Protein AF-A0A1I7USU7-F1 (afdb_monomer)

Radius of gyration: 22.28 Å; Cα contacts (8 Å, |Δi|>4): 182; chains: 1; bounding box: 65×34×60 Å

Sequence (203 aa):
MWFKIFCFAAIMLSEISAATQCEVLSNTFPECDKCRDHYERALHTANVAIHNFQSGASLYCNTMADRSGCEAAITDIKNVMESLKAELFPQNGDDDALAASRSLVCAHIFGICPEITMEGRCLSEGQWSCYSCTRFLDIIVKVLQAPIQLINQIIPSFFCPTSDKLCLKSFNSSIEIVGVLGDILENEKNSEDVCRNVVKCIA

Secondary structure (DSSP, 8-state):
-HHHHHHHHHHHHHHHHHHHHHHHHHTT-TTGGGHHHHHHHHHHHHHHHHHHHHHHHHHHHTTSS-HHHHHHHHHHHHHHHHHHHHHHS-SSS-HHHHHHHHHHIIIIIS--S--B-TTSPBPPTT--BHHHHHHHHHHHHHHHHHHHHHHHHHHHHHHS-TT-HHHHHHHHTT-S-TTHHHHHHHS---HHHHIIIII--B-

Organism: NCBI:txid1561998

Nearest PDB structures (foldseek):
  1i4l-assembly2_A-2  TM=2.952E-01  e=1.199E+00  Homo sapiens
  1i4t-assembly2_A-2  TM=2.755E-01  e=2.586E+00  Homo sapiens
  7za3-assembly1_C  TM=2.186E-01  e=7.806E+00  Mus musculus
  7zaw-assembly1_A  TM=2.211E-01  e=7.806E+00  Homo sapiens

Structure (mmCIF, N/CA/C/O backbone):
data_AF-A0A1I7USU7-F1
#
_entry.id   AF-A0A1I7USU7-F1
#
loop_
_atom_site.group_PDB
_atom_site.id
_atom_site.type_symbol
_atom_site.label_atom_id
_atom_site.label_alt_id
_atom_site.label_comp_id
_atom_site.label_asym_id
_atom_site.label_entity_id
_atom_site.label_seq_id
_atom_site.pdbx_PDB_ins_code
_atom_site.Cartn_x
_atom_site.Cartn_y
_atom_site.Cartn_z
_atom_site.occupancy
_atom_site.B_iso_or_equiv
_atom_site.auth_seq_id
_atom_site.auth_comp_id
_atom_site.auth_asym_id
_atom_site.auth_atom_id
_atom_site.pdbx_PDB_model_num
ATOM 1 N N . MET A 1 1 ? -40.682 17.199 27.332 1.00 43.84 1 MET A N 1
ATOM 2 C CA . MET A 1 1 ? -39.485 17.248 28.207 1.00 43.84 1 MET A CA 1
ATOM 3 C C . MET A 1 1 ? -38.858 15.863 28.393 1.00 43.84 1 MET A C 1
ATOM 5 O O . MET A 1 1 ? -37.675 15.725 28.131 1.00 43.84 1 MET A O 1
ATOM 9 N N . TRP A 1 2 ? -39.645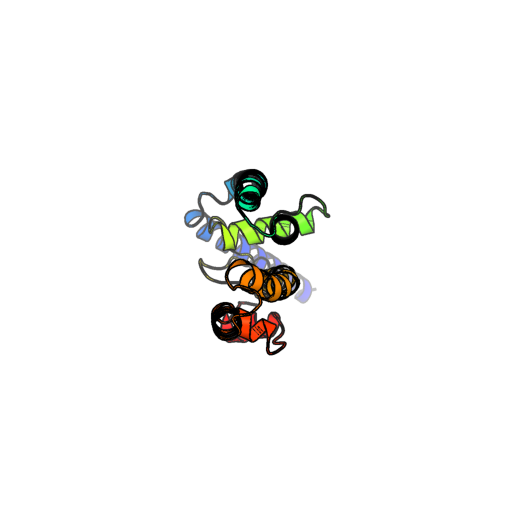 14.828 28.707 1.00 28.70 2 TRP A N 1
ATOM 10 C CA . TRP A 1 2 ? -39.194 13.434 28.882 1.00 28.70 2 TRP A CA 1
ATOM 11 C C . TRP A 1 2 ? -38.467 12.801 27.676 1.00 28.70 2 TRP A C 1
ATOM 13 O O . TRP A 1 2 ? -37.475 12.107 27.861 1.00 28.70 2 TRP A O 1
ATOM 23 N N . PHE A 1 3 ? -38.883 13.111 26.443 1.00 26.19 3 PHE A N 1
ATOM 24 C CA . PHE A 1 3 ? -38.248 12.592 25.219 1.00 26.19 3 PHE A CA 1
ATOM 25 C C . PHE A 1 3 ? -36.787 13.051 25.032 1.00 26.19 3 PHE A C 1
ATOM 27 O O . PHE A 1 3 ? -35.958 12.291 24.549 1.00 26.19 3 PHE A O 1
ATOM 34 N N . LYS A 1 4 ? -36.441 14.275 25.464 1.00 24.55 4 LYS A N 1
ATOM 35 C CA . LYS A 1 4 ? -35.065 14.799 25.365 1.00 24.55 4 LYS A CA 1
ATOM 36 C C . LYS A 1 4 ? -34.120 14.157 26.387 1.00 24.55 4 LYS A C 1
ATOM 38 O O . LYS A 1 4 ? -32.949 13.979 26.086 1.00 24.55 4 LYS A O 1
ATOM 43 N N . ILE A 1 5 ? -34.637 13.783 27.561 1.00 34.84 5 ILE A N 1
ATOM 44 C CA . ILE A 1 5 ? -33.872 13.101 28.618 1.00 34.84 5 ILE A CA 1
ATOM 45 C C . ILE A 1 5 ? -33.584 11.648 28.215 1.00 34.84 5 ILE A C 1
ATOM 47 O O . ILE A 1 5 ? -32.468 11.180 28.406 1.00 34.84 5 ILE A O 1
ATOM 51 N N . PHE A 1 6 ? -34.546 10.961 27.586 1.00 31.14 6 PHE A N 1
ATOM 52 C CA . PHE A 1 6 ? -34.340 9.604 27.065 1.00 31.14 6 PHE A CA 1
ATOM 53 C C . PHE A 1 6 ? -33.318 9.550 25.923 1.00 31.14 6 PHE A C 1
ATOM 55 O O . PHE A 1 6 ? -32.474 8.661 25.929 1.00 31.14 6 PHE A O 1
ATOM 62 N N . CYS A 1 7 ? -33.335 10.508 24.987 1.00 30.36 7 CYS A N 1
ATOM 63 C CA . CYS A 1 7 ? -32.297 10.590 23.954 1.00 30.36 7 CYS A CA 1
ATOM 64 C C . CYS A 1 7 ? -30.910 10.842 24.556 1.00 30.36 7 CYS A C 1
ATOM 66 O O . CYS A 1 7 ? -29.964 10.167 24.175 1.00 30.36 7 CYS A O 1
ATOM 68 N N . PHE A 1 8 ? -30.787 11.752 25.528 1.00 30.38 8 PHE A N 1
ATOM 69 C CA . PHE A 1 8 ? -29.506 12.004 26.199 1.00 30.38 8 PHE A CA 1
ATOM 70 C C . PHE A 1 8 ? -28.997 10.782 26.971 1.00 30.38 8 PHE A C 1
ATOM 72 O O . PHE A 1 8 ? -27.819 10.459 26.892 1.00 30.38 8 PHE A O 1
ATOM 79 N N . ALA A 1 9 ? -29.878 10.073 27.681 1.00 32.12 9 ALA A N 1
ATOM 80 C CA . ALA A 1 9 ? -29.514 8.851 28.389 1.00 32.12 9 ALA A CA 1
ATOM 81 C C . ALA A 1 9 ? -29.123 7.721 27.424 1.00 32.12 9 ALA A C 1
ATOM 83 O O . ALA A 1 9 ? -28.169 7.003 27.697 1.00 32.12 9 ALA A O 1
ATOM 84 N N . ALA A 1 10 ? -29.811 7.582 26.287 1.00 34.94 10 ALA A N 1
ATOM 85 C CA . ALA A 1 10 ? -29.479 6.591 25.267 1.00 34.94 10 ALA A CA 1
ATOM 86 C C . ALA A 1 10 ? -28.130 6.882 24.587 1.00 34.94 10 ALA A C 1
ATOM 88 O O . ALA A 1 10 ? -27.351 5.953 24.409 1.00 34.94 10 ALA A O 1
ATOM 89 N N . ILE A 1 11 ? -27.835 8.153 24.285 1.00 40.75 11 ILE A N 1
ATOM 90 C CA . ILE A 1 11 ? -26.549 8.589 23.714 1.00 40.75 11 ILE A CA 1
ATOM 91 C C . ILE A 1 11 ? -25.409 8.344 24.713 1.00 40.75 11 ILE A C 1
ATOM 93 O O . ILE A 1 11 ? -24.416 7.703 24.377 1.00 40.75 11 ILE A O 1
ATOM 97 N N . MET A 1 12 ? -25.591 8.749 25.973 1.00 32.44 12 MET A N 1
ATOM 98 C CA . MET A 1 12 ? -24.602 8.516 27.033 1.00 32.44 12 MET A CA 1
ATOM 99 C C . MET A 1 12 ? -24.369 7.017 27.274 1.00 32.44 12 MET A C 1
ATOM 101 O O . MET A 1 12 ? -23.236 6.588 27.450 1.00 32.44 12 MET A O 1
ATOM 105 N N . LEU A 1 13 ? -25.422 6.192 27.250 1.00 44.56 13 LEU A N 1
ATOM 106 C CA . LEU A 1 13 ? -25.293 4.739 27.399 1.00 44.56 13 LEU A CA 1
ATOM 107 C C . LEU A 1 13 ? -24.618 4.082 26.186 1.00 44.56 13 LEU A C 1
ATOM 109 O O . LEU A 1 13 ? -23.850 3.139 26.377 1.00 44.56 13 LEU A O 1
ATOM 113 N N . SER A 1 14 ? -24.851 4.573 24.962 1.00 47.22 14 SER A N 1
ATOM 114 C CA . SER A 1 14 ? -24.139 4.080 23.777 1.00 47.22 14 SER A CA 1
ATOM 115 C C . SER A 1 14 ? -22.655 4.441 23.808 1.00 47.22 14 SER A C 1
ATOM 117 O O . SER A 1 14 ? -21.830 3.564 23.555 1.00 47.22 14 SER A O 1
ATOM 119 N N . GLU A 1 15 ? -22.309 5.668 24.208 1.00 45.59 15 GLU A N 1
ATOM 120 C CA . GLU A 1 15 ? -20.919 6.130 24.337 1.00 45.59 15 GLU A CA 1
ATOM 121 C C . GLU A 1 15 ? -20.168 5.366 25.436 1.00 45.59 15 GLU A C 1
ATOM 123 O O . GLU A 1 15 ? -19.047 4.908 25.220 1.00 45.59 15 GLU A O 1
ATOM 128 N N . ILE A 1 16 ? -20.816 5.128 26.583 1.00 53.06 16 ILE A N 1
ATOM 129 C CA . ILE A 1 16 ? -20.261 4.290 27.655 1.00 53.06 16 ILE A CA 1
ATOM 130 C C . ILE A 1 16 ? -20.057 2.854 27.152 1.00 53.06 16 ILE A C 1
ATOM 132 O O . ILE A 1 16 ? -19.009 2.265 27.407 1.00 53.06 16 ILE A O 1
ATOM 136 N N . SER A 1 17 ? -21.009 2.283 26.404 1.00 53.69 17 SER A N 1
ATOM 137 C CA . SER A 1 17 ? -20.870 0.916 25.881 1.00 53.69 17 SER A CA 1
ATOM 138 C C . SER A 1 17 ? -19.725 0.779 24.872 1.00 53.69 17 SER A C 1
ATOM 140 O O . SER A 1 17 ? -18.988 -0.203 24.937 1.00 53.69 17 SER A O 1
ATOM 142 N N . ALA A 1 18 ? -19.526 1.774 24.002 1.00 53.12 18 ALA A N 1
ATOM 143 C CA . ALA A 1 18 ? -18.443 1.798 23.024 1.00 53.12 18 ALA A CA 1
ATOM 144 C C . ALA A 1 18 ? -17.076 1.928 23.714 1.00 53.12 18 ALA A C 1
ATOM 146 O O . ALA A 1 18 ? -16.177 1.130 23.447 1.00 53.12 18 ALA A O 1
ATOM 147 N N . ALA A 1 19 ? -16.956 2.845 24.682 1.00 56.47 19 ALA A N 1
ATOM 148 C CA . ALA A 1 19 ? -15.745 3.010 25.484 1.00 56.47 19 ALA A CA 1
ATOM 149 C C . ALA A 1 19 ? -15.385 1.727 26.254 1.00 56.47 19 ALA A C 1
ATOM 151 O O . ALA A 1 19 ? -14.241 1.279 26.215 1.00 56.47 19 ALA A O 1
ATOM 152 N N . THR A 1 20 ? -16.377 1.074 26.869 1.00 57.53 20 THR A N 1
ATOM 153 C CA . THR A 1 20 ? -16.171 -0.185 27.608 1.00 57.53 20 THR A CA 1
ATOM 154 C C . THR A 1 20 ? -15.793 -1.338 26.666 1.00 57.53 20 THR A C 1
ATOM 156 O O . THR A 1 20 ? -14.988 -2.200 27.013 1.00 57.53 20 THR A O 1
ATOM 159 N N . GLN A 1 21 ? -16.345 -1.372 25.448 1.00 58.75 21 GLN A N 1
ATOM 160 C CA . GLN A 1 21 ? -16.044 -2.407 24.454 1.00 58.75 21 GLN A CA 1
ATOM 161 C C . GLN A 1 21 ? -14.615 -2.274 23.904 1.00 58.75 21 GLN A C 1
ATOM 163 O O . GLN A 1 21 ? -13.930 -3.281 23.719 1.00 58.75 21 GLN A O 1
ATOM 168 N N . CYS A 1 22 ? -14.141 -1.042 23.718 1.00 63.25 22 CYS A N 1
ATOM 169 C CA . CYS A 1 22 ? -12.751 -0.758 23.373 1.00 63.25 22 CYS A CA 1
ATOM 170 C C . CYS A 1 22 ? -11.783 -1.093 24.520 1.00 63.25 22 CYS A C 1
ATOM 172 O O . CYS A 1 22 ? -10.709 -1.639 24.276 1.00 63.25 22 CYS A O 1
ATOM 174 N N . GLU A 1 23 ? -12.177 -0.850 25.772 1.00 61.22 23 GLU A N 1
ATOM 175 C CA . GLU A 1 23 ? -11.373 -1.188 26.954 1.00 61.22 23 GLU A CA 1
ATOM 176 C C . GLU A 1 23 ? -11.194 -2.708 27.129 1.00 61.22 23 GLU A C 1
ATOM 178 O O . GLU A 1 23 ? -10.111 -3.176 27.473 1.00 61.22 23 GLU A O 1
ATOM 183 N N . VAL A 1 24 ? -12.210 -3.516 26.808 1.00 61.00 24 VAL A N 1
ATOM 184 C CA . VAL A 1 24 ? -12.084 -4.987 26.828 1.00 61.00 24 VAL A CA 1
ATOM 185 C C . VAL A 1 24 ? -11.147 -5.490 25.723 1.00 61.00 24 VAL A C 1
ATOM 187 O O . VAL A 1 24 ? -10.357 -6.408 25.957 1.00 61.00 24 VAL A O 1
ATOM 190 N N . LEU A 1 25 ? -11.194 -4.879 24.535 1.00 62.41 25 LEU A N 1
ATOM 191 C CA . LEU A 1 25 ? -10.305 -5.222 23.420 1.00 62.41 25 LEU A CA 1
ATOM 192 C C . LEU A 1 25 ? -8.871 -4.707 23.620 1.00 62.41 25 LEU A C 1
ATOM 194 O O . LEU A 1 25 ? -7.952 -5.304 23.068 1.00 62.41 25 LEU A O 1
ATOM 198 N N . SER A 1 26 ? -8.646 -3.691 24.460 1.00 59.94 26 SER A N 1
ATOM 199 C CA . SER A 1 26 ? -7.305 -3.186 24.812 1.00 59.94 26 SER A CA 1
ATOM 200 C C . SER A 1 26 ? -6.365 -4.289 25.322 1.00 59.94 26 SER A C 1
ATOM 202 O O . SER A 1 26 ? -5.208 -4.355 24.914 1.00 59.94 26 SER A O 1
ATOM 204 N N . ASN A 1 27 ? -6.876 -5.258 26.093 1.00 68.56 27 ASN A N 1
ATOM 205 C CA . ASN A 1 27 ? -6.078 -6.409 26.546 1.00 68.56 27 ASN A CA 1
ATOM 206 C C . ASN A 1 27 ? -5.611 -7.331 25.401 1.00 68.56 27 ASN A C 1
ATOM 208 O O . ASN A 1 27 ? -4.666 -8.097 25.577 1.00 68.56 27 ASN A O 1
ATOM 212 N N . THR A 1 28 ? -6.271 -7.266 24.243 1.00 74.88 28 THR A N 1
ATOM 213 C CA . THR A 1 28 ? -5.890 -7.989 23.016 1.00 74.88 28 THR A CA 1
ATOM 214 C C . THR A 1 28 ? -4.846 -7.205 22.212 1.00 74.88 28 THR A C 1
ATOM 216 O O . THR A 1 28 ? -4.065 -7.796 21.474 1.00 74.88 28 THR A O 1
ATOM 219 N N . PHE A 1 29 ? -4.776 -5.885 22.411 1.00 77.56 29 PHE A N 1
ATOM 220 C CA . PHE A 1 29 ? -3.907 -4.956 21.687 1.00 77.56 29 PHE A CA 1
ATOM 221 C C . PHE A 1 29 ? -2.994 -4.163 22.642 1.00 77.56 29 PHE A C 1
ATOM 223 O O . PHE A 1 29 ? -3.046 -2.931 22.677 1.00 77.56 29 PHE A O 1
ATOM 230 N N . PRO A 1 30 ? -2.112 -4.838 23.406 1.00 80.94 30 PRO A N 1
ATOM 231 C CA . PRO A 1 30 ? -1.289 -4.199 24.438 1.00 80.94 30 PRO A CA 1
ATOM 232 C C . PRO A 1 30 ? -0.254 -3.211 23.877 1.00 80.94 30 PRO A C 1
ATOM 234 O O . PRO A 1 30 ? 0.387 -2.483 24.631 1.00 80.94 30 PRO A O 1
ATOM 237 N N . GLU A 1 31 ? -0.044 -3.206 22.559 1.00 85.06 31 GLU A N 1
ATOM 238 C CA . GLU A 1 31 ? 0.889 -2.308 21.881 1.00 85.06 31 GLU A CA 1
ATOM 239 C C . GLU A 1 31 ? 0.200 -1.133 21.180 1.00 85.06 31 GLU A C 1
ATOM 241 O O . GLU A 1 31 ? 0.894 -0.327 20.556 1.00 85.06 31 GLU A O 1
ATOM 246 N N . CYS A 1 32 ? -1.127 -0.986 21.294 1.00 83.25 32 CYS A N 1
ATOM 247 C CA . CYS A 1 32 ? -1.837 0.074 20.580 1.00 83.25 32 CYS A CA 1
ATOM 248 C C . CYS A 1 32 ? -1.346 1.473 20.982 1.00 83.25 32 CYS A C 1
ATOM 250 O O . CYS A 1 32 ? -1.156 2.336 20.126 1.00 83.25 32 CYS A O 1
ATOM 252 N N . ASP A 1 33 ? -0.987 1.668 22.251 1.00 84.62 33 ASP A N 1
ATOM 253 C CA . ASP A 1 33 ? -0.417 2.925 22.755 1.00 84.62 33 ASP A CA 1
ATOM 254 C C . ASP A 1 33 ? 0.920 3.289 22.080 1.00 84.62 33 ASP A C 1
ATOM 256 O O . ASP A 1 33 ? 1.295 4.459 21.996 1.00 84.62 33 ASP A O 1
ATOM 260 N N . LYS A 1 34 ? 1.639 2.288 21.552 1.00 87.38 34 LYS A N 1
ATOM 261 C CA . LYS A 1 34 ? 2.901 2.456 20.816 1.00 87.38 34 LYS A CA 1
ATOM 262 C C . LYS A 1 34 ? 2.687 2.632 19.313 1.00 87.38 34 LYS A C 1
ATOM 264 O O . LYS A 1 34 ? 3.665 2.772 18.579 1.00 87.38 34 LYS A O 1
ATOM 269 N N . CYS A 1 35 ? 1.445 2.638 18.825 1.00 87.00 35 CYS A N 1
ATOM 270 C CA . CYS A 1 35 ? 1.118 2.738 17.400 1.00 87.00 35 CYS A CA 1
ATOM 271 C C . CYS A 1 35 ? 1.872 3.872 16.696 1.00 87.00 35 CYS A C 1
ATOM 273 O O . CYS A 1 35 ? 2.424 3.674 15.614 1.00 87.00 35 CYS A O 1
ATOM 275 N N . ARG A 1 36 ? 1.978 5.039 17.341 1.00 86.31 36 ARG A N 1
ATOM 276 C CA . ARG A 1 36 ? 2.748 6.169 16.813 1.00 86.31 36 ARG A CA 1
ATOM 277 C C . ARG A 1 36 ? 4.216 5.811 16.558 1.00 86.31 36 ARG A C 1
ATOM 279 O O . ARG A 1 36 ? 4.713 6.078 15.469 1.00 86.31 36 ARG A O 1
ATOM 286 N N . ASP A 1 37 ? 4.884 5.167 17.509 1.00 87.94 37 ASP A N 1
ATOM 287 C CA . ASP A 1 37 ? 6.291 4.777 17.378 1.00 87.94 37 ASP A CA 1
ATOM 288 C C . ASP A 1 37 ? 6.479 3.716 16.286 1.00 87.94 37 ASP A C 1
ATOM 290 O O . ASP A 1 37 ? 7.445 3.757 15.522 1.00 87.94 37 ASP A O 1
ATOM 294 N N . HIS A 1 38 ? 5.553 2.756 16.180 1.00 85.88 38 HIS A N 1
ATOM 295 C CA . HIS A 1 38 ? 5.562 1.766 15.098 1.00 85.88 38 HIS A CA 1
ATOM 296 C C . HIS A 1 38 ? 5.382 2.429 13.732 1.00 85.88 38 HIS A C 1
ATOM 298 O O . HIS A 1 38 ? 6.117 2.110 12.798 1.00 85.88 38 HIS A O 1
ATOM 304 N N . TYR A 1 39 ? 4.468 3.392 13.638 1.00 86.69 39 TYR A N 1
ATOM 305 C CA . TYR A 1 39 ? 4.208 4.157 12.426 1.00 86.69 39 TYR A CA 1
ATOM 306 C C . TYR A 1 39 ? 5.426 4.984 11.997 1.00 86.69 39 TYR A C 1
ATOM 308 O O . TYR A 1 39 ? 5.853 4.903 10.846 1.00 86.69 39 TYR A O 1
ATOM 316 N N . GLU A 1 40 ? 6.039 5.729 12.920 1.00 88.69 40 GLU A N 1
ATOM 317 C CA . GLU A 1 40 ? 7.235 6.535 12.641 1.00 88.69 40 GLU A CA 1
ATOM 318 C C . GLU A 1 40 ? 8.433 5.655 12.241 1.00 88.69 40 GLU A C 1
ATOM 320 O O . GLU A 1 40 ? 9.147 5.970 11.281 1.00 88.69 40 GLU A O 1
ATOM 325 N N . ARG A 1 41 ? 8.621 4.502 12.902 1.00 89.25 41 ARG A N 1
ATOM 326 C CA . ARG A 1 41 ? 9.646 3.519 12.514 1.00 89.25 41 ARG A CA 1
ATOM 327 C C . ARG A 1 41 ? 9.392 2.939 11.129 1.00 89.25 41 ARG A C 1
ATOM 329 O O . ARG A 1 41 ? 10.325 2.877 10.335 1.00 89.25 41 ARG A O 1
ATOM 336 N N . ALA A 1 42 ? 8.160 2.548 10.818 1.00 88.12 42 ALA A N 1
ATOM 337 C CA . ALA A 1 42 ? 7.819 1.996 9.511 1.00 88.12 42 ALA A CA 1
ATOM 338 C C . ALA A 1 42 ? 8.027 3.016 8.387 1.00 88.12 42 ALA A C 1
ATOM 340 O O . ALA A 1 42 ? 8.597 2.671 7.353 1.00 88.12 42 ALA A O 1
ATOM 341 N N . LEU A 1 43 ? 7.664 4.282 8.611 1.00 88.31 43 LEU A N 1
ATOM 342 C CA . LEU A 1 43 ? 7.963 5.373 7.685 1.00 88.31 43 LEU A CA 1
ATOM 343 C C . LEU A 1 43 ? 9.478 5.526 7.470 1.00 88.31 43 LEU A C 1
ATOM 345 O O . LEU A 1 43 ? 9.938 5.654 6.333 1.00 88.31 43 LEU A O 1
ATOM 349 N N . HIS A 1 44 ? 10.277 5.487 8.539 1.00 90.94 44 HIS A N 1
ATOM 350 C CA . HIS A 1 44 ? 11.735 5.520 8.419 1.00 90.94 44 HIS A CA 1
ATOM 351 C C . HIS A 1 44 ? 12.268 4.325 7.611 1.00 90.94 44 HIS A C 1
ATOM 353 O O . HIS A 1 44 ? 13.047 4.511 6.675 1.00 90.94 44 HIS A O 1
ATOM 359 N N . THR A 1 45 ? 11.799 3.112 7.908 1.00 88.75 45 THR A N 1
ATOM 360 C CA . THR A 1 45 ? 12.161 1.893 7.174 1.00 88.75 45 THR A CA 1
ATOM 361 C C . THR A 1 45 ? 11.773 1.976 5.699 1.00 88.75 45 THR A C 1
ATOM 363 O O . THR A 1 45 ? 12.579 1.605 4.849 1.00 88.75 45 THR A O 1
ATOM 366 N N . ALA A 1 46 ? 10.594 2.510 5.373 1.00 86.50 46 ALA A N 1
ATOM 367 C CA . ALA A 1 46 ? 10.156 2.708 3.994 1.00 86.50 46 ALA A CA 1
ATOM 368 C C . ALA A 1 46 ? 11.097 3.657 3.234 1.00 86.50 46 ALA A C 1
ATOM 370 O O . ALA A 1 46 ? 11.513 3.342 2.121 1.00 86.50 46 ALA A O 1
ATOM 371 N N . ASN A 1 47 ? 11.510 4.772 3.849 1.00 89.25 47 ASN A N 1
ATOM 372 C CA . ASN A 1 47 ? 12.483 5.691 3.245 1.00 89.25 47 ASN A CA 1
ATOM 373 C C . ASN A 1 47 ? 13.821 4.997 2.946 1.00 89.25 47 ASN A C 1
ATOM 375 O O . ASN A 1 47 ? 14.365 5.136 1.849 1.00 89.25 47 ASN A O 1
ATOM 379 N N . VAL A 1 48 ? 14.337 4.221 3.904 1.00 90.69 48 VAL A N 1
ATOM 380 C CA . VAL A 1 48 ? 15.585 3.462 3.730 1.00 90.69 48 VAL A CA 1
ATOM 381 C C . VAL A 1 48 ? 15.439 2.411 2.627 1.00 90.69 48 VAL A C 1
ATOM 383 O O . VAL A 1 48 ? 16.330 2.270 1.791 1.00 90.69 48 VAL A O 1
ATOM 386 N N . ALA A 1 49 ? 14.310 1.701 2.582 1.00 86.06 49 ALA A N 1
ATOM 387 C CA . ALA A 1 49 ? 14.035 0.693 1.565 1.00 86.06 49 ALA A CA 1
ATOM 388 C C . ALA A 1 49 ? 13.985 1.296 0.154 1.00 86.06 49 ALA A C 1
ATOM 390 O O . ALA A 1 49 ? 14.632 0.765 -0.746 1.00 86.06 49 ALA A O 1
ATOM 391 N N . ILE A 1 50 ? 13.291 2.425 -0.033 1.00 87.88 50 ILE A N 1
ATOM 392 C CA . ILE A 1 50 ? 13.218 3.128 -1.326 1.00 87.88 50 ILE A CA 1
ATOM 393 C C . ILE A 1 50 ? 14.610 3.585 -1.776 1.00 87.88 50 ILE A C 1
ATOM 395 O O . ILE A 1 50 ? 14.999 3.371 -2.926 1.00 87.88 50 ILE A O 1
ATOM 399 N N . HIS A 1 51 ? 15.392 4.171 -0.867 1.00 88.75 5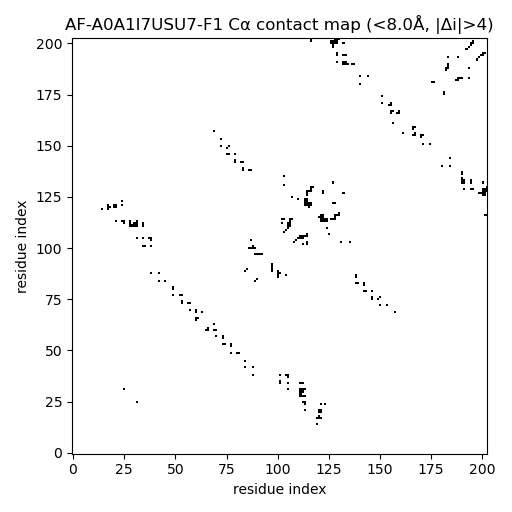1 HIS A N 1
ATOM 400 C CA . HIS A 1 51 ? 16.753 4.614 -1.169 1.00 88.75 51 HIS A CA 1
ATOM 401 C C . HIS A 1 51 ? 17.671 3.445 -1.566 1.00 88.75 51 HIS A C 1
ATOM 403 O O . HIS A 1 51 ? 18.419 3.525 -2.548 1.00 88.75 51 HIS A O 1
ATOM 409 N N . ASN A 1 52 ? 17.610 2.339 -0.820 1.00 86.31 52 ASN A N 1
ATOM 410 C CA . ASN A 1 52 ? 18.411 1.148 -1.094 1.00 86.31 52 ASN A CA 1
ATOM 411 C C . ASN A 1 52 ? 17.984 0.463 -2.395 1.00 86.31 52 ASN A C 1
ATOM 413 O O . ASN A 1 52 ? 18.852 0.035 -3.154 1.00 86.31 52 ASN A O 1
ATOM 417 N N . PHE A 1 53 ? 16.678 0.410 -2.677 1.00 86.00 53 PHE A N 1
ATOM 418 C CA . PHE A 1 53 ? 16.147 -0.062 -3.953 1.00 86.00 53 PHE A CA 1
ATOM 419 C C . PHE A 1 53 ? 16.732 0.749 -5.108 1.00 86.00 53 PHE A C 1
ATOM 421 O O . PHE A 1 53 ? 17.338 0.165 -6.002 1.00 86.00 53 PHE A O 1
ATOM 428 N N . GLN A 1 54 ? 16.639 2.082 -5.057 1.00 86.56 54 GLN A N 1
ATOM 429 C CA . GLN A 1 54 ? 17.178 2.940 -6.112 1.00 86.56 54 GLN A CA 1
ATOM 430 C C . GLN A 1 54 ? 18.681 2.701 -6.308 1.00 86.56 54 GLN A C 1
ATOM 432 O O . GLN A 1 54 ? 19.135 2.514 -7.433 1.00 86.56 54 GLN A O 1
ATOM 437 N N . SER A 1 55 ? 19.449 2.654 -5.218 1.00 87.81 55 SER A N 1
ATOM 438 C CA . SER A 1 55 ? 20.903 2.460 -5.273 1.00 87.81 55 SER A CA 1
ATOM 439 C C . SER A 1 55 ? 21.288 1.102 -5.874 1.00 87.81 55 SER A C 1
ATOM 441 O O . SER A 1 55 ? 22.136 1.028 -6.766 1.00 87.81 55 SER A O 1
ATOM 443 N N . GLY A 1 56 ? 20.651 0.022 -5.411 1.00 86.50 56 GLY A N 1
ATOM 444 C CA . GLY A 1 56 ? 20.901 -1.334 -5.900 1.00 86.50 56 GLY A CA 1
ATOM 445 C C . GLY A 1 56 ? 20.454 -1.528 -7.347 1.00 86.50 56 GLY A C 1
ATOM 446 O O . GLY A 1 56 ? 21.169 -2.128 -8.149 1.00 86.50 56 GLY A O 1
ATOM 447 N N . ALA A 1 57 ? 19.308 -0.963 -7.709 1.00 84.38 57 ALA A N 1
ATOM 448 C CA . ALA A 1 57 ? 18.778 -1.064 -9.055 1.00 84.38 57 ALA A CA 1
ATOM 449 C C . ALA A 1 57 ? 19.607 -0.223 -10.050 1.00 84.38 57 ALA A C 1
ATOM 451 O O . ALA A 1 57 ? 19.892 -0.684 -11.153 1.00 84.38 57 ALA A O 1
ATOM 452 N N . SER A 1 58 ? 20.103 0.959 -9.661 1.00 86.56 58 SER A N 1
ATOM 453 C CA . SER A 1 58 ? 21.039 1.731 -10.493 1.00 86.56 58 SER A CA 1
ATOM 454 C C . SER A 1 58 ? 22.348 0.976 -10.754 1.00 86.56 58 SER A C 1
ATOM 456 O O . SER A 1 58 ? 22.881 1.038 -11.861 1.00 86.56 58 SER A O 1
ATOM 458 N N . LEU A 1 59 ? 22.859 0.225 -9.769 1.00 89.00 59 LEU A N 1
ATOM 459 C CA . LEU A 1 59 ? 24.009 -0.663 -9.978 1.00 89.00 59 LEU A CA 1
ATOM 460 C C . LEU A 1 59 ? 23.688 -1.775 -10.983 1.00 89.00 59 LEU A C 1
ATOM 462 O O . LEU A 1 59 ? 24.512 -2.050 -11.854 1.00 89.00 59 LEU A O 1
ATOM 466 N N . TYR A 1 60 ? 22.493 -2.363 -10.899 1.00 82.75 60 TYR A N 1
ATOM 467 C CA . TYR A 1 60 ? 22.016 -3.355 -11.862 1.00 82.75 60 TYR A CA 1
ATOM 468 C C . TYR A 1 60 ? 21.926 -2.784 -13.286 1.00 82.75 60 TYR A C 1
ATOM 470 O O . TYR A 1 60 ? 22.404 -3.411 -14.222 1.00 82.75 60 TYR A O 1
ATOM 478 N N . CYS A 1 61 ? 21.437 -1.556 -13.479 1.00 86.19 61 CYS A N 1
ATOM 479 C CA . CYS A 1 61 ? 21.365 -0.963 -14.820 1.00 86.19 61 CYS A CA 1
ATOM 480 C C . CYS A 1 61 ? 22.711 -0.767 -15.511 1.00 86.19 61 CYS A C 1
ATOM 482 O O . CYS A 1 61 ? 22.759 -0.728 -16.739 1.00 86.19 61 CYS A O 1
ATOM 484 N N . ASN A 1 62 ? 23.809 -0.681 -14.758 1.00 89.44 62 ASN A N 1
ATOM 485 C CA . ASN A 1 62 ? 25.143 -0.593 -15.349 1.00 89.44 62 ASN A CA 1
ATOM 486 C C . ASN A 1 62 ? 25.572 -1.885 -16.057 1.00 89.44 62 ASN A C 1
ATOM 488 O O . ASN A 1 62 ? 26.520 -1.850 -16.839 1.00 89.44 62 ASN A O 1
ATOM 492 N N . THR A 1 63 ? 24.911 -3.013 -15.784 1.00 87.56 63 THR A N 1
ATOM 493 C CA . THR A 1 63 ? 25.198 -4.299 -16.436 1.00 87.56 63 THR A CA 1
ATOM 494 C C . THR A 1 63 ? 24.288 -4.570 -17.636 1.00 87.56 63 THR A C 1
ATOM 496 O O . THR A 1 63 ? 24.520 -5.529 -18.371 1.00 87.56 63 THR A O 1
ATOM 499 N N . MET A 1 64 ? 23.277 -3.724 -17.861 1.00 81.06 64 MET A N 1
ATOM 500 C CA . MET A 1 64 ? 22.279 -3.895 -18.914 1.00 81.06 64 MET A CA 1
ATOM 501 C C . MET A 1 64 ? 22.725 -3.243 -20.225 1.00 81.06 64 MET A C 1
ATOM 503 O O . MET A 1 64 ? 23.325 -2.170 -20.235 1.00 81.06 64 MET A O 1
ATOM 507 N N . ALA A 1 65 ? 22.379 -3.875 -21.351 1.00 82.19 65 ALA A N 1
ATOM 508 C CA . ALA A 1 65 ? 22.650 -3.327 -22.681 1.00 82.19 65 ALA A CA 1
ATOM 509 C C . ALA A 1 65 ? 21.872 -2.022 -22.943 1.00 82.19 65 ALA A C 1
ATOM 511 O O . ALA A 1 65 ? 22.430 -1.078 -23.498 1.00 82.19 65 ALA A O 1
ATOM 512 N N . ASP A 1 66 ? 20.610 -1.952 -22.501 1.00 81.50 66 ASP A N 1
ATOM 513 C CA . ASP A 1 66 ? 19.809 -0.724 -22.489 1.00 81.50 66 ASP A CA 1
ATOM 514 C C . ASP A 1 66 ? 19.772 -0.113 -21.084 1.00 81.50 66 ASP A C 1
ATOM 516 O O . ASP A 1 66 ? 18.834 -0.286 -20.301 1.00 81.50 66 ASP A O 1
ATOM 520 N N . ARG A 1 67 ? 20.838 0.613 -20.749 1.00 85.50 67 ARG A N 1
ATOM 521 C CA . ARG A 1 67 ? 20.941 1.321 -19.472 1.00 85.50 67 ARG A CA 1
ATOM 522 C C . ARG A 1 67 ? 19.881 2.418 -19.322 1.00 85.50 67 ARG A C 1
ATOM 524 O O . ARG A 1 67 ? 19.359 2.606 -18.228 1.00 85.50 67 ARG A O 1
ATOM 531 N N . SER A 1 68 ? 19.566 3.135 -20.400 1.00 82.19 68 SER A N 1
ATOM 532 C CA . SER A 1 68 ? 18.625 4.260 -20.377 1.00 82.19 68 SER A CA 1
ATOM 533 C C . SER A 1 68 ? 17.208 3.794 -20.066 1.00 82.19 68 SER A C 1
ATOM 535 O O . SER A 1 68 ? 16.553 4.388 -19.209 1.00 82.19 68 SER A O 1
ATOM 537 N N . GLY A 1 69 ? 16.739 2.737 -20.734 1.00 79.56 69 GLY A N 1
ATOM 538 C CA . GLY A 1 69 ? 15.446 2.131 -20.423 1.00 79.56 69 GLY A CA 1
ATOM 539 C C . GLY A 1 69 ? 15.401 1.616 -18.985 1.00 79.56 69 GLY A C 1
ATOM 540 O O . GLY A 1 69 ? 14.387 1.753 -18.304 1.00 79.56 69 GLY A O 1
ATOM 541 N N . CYS A 1 70 ? 16.524 1.087 -18.488 1.00 79.50 70 CYS A N 1
ATOM 542 C CA . CYS A 1 70 ? 16.660 0.583 -17.119 1.00 79.50 70 CYS A CA 1
ATOM 543 C C . CYS A 1 70 ? 16.529 1.669 -16.059 1.00 79.50 70 CYS A C 1
ATOM 545 O O . CYS A 1 70 ? 15.756 1.526 -15.110 1.00 79.50 70 CYS A O 1
ATOM 547 N N . GLU A 1 71 ? 17.228 2.784 -16.235 1.00 85.56 71 GLU A N 1
ATOM 548 C CA . GLU A 1 71 ? 17.136 3.911 -15.309 1.00 85.56 71 GLU A CA 1
ATOM 549 C C . GLU A 1 71 ? 15.735 4.548 -15.317 1.00 85.56 71 GLU A C 1
ATOM 551 O O . GLU A 1 71 ? 15.237 4.935 -14.255 1.00 85.56 71 GLU A O 1
ATOM 556 N N . ALA A 1 72 ? 15.067 4.599 -16.477 1.00 81.50 72 ALA A N 1
ATOM 557 C CA . ALA A 1 72 ? 13.681 5.057 -16.582 1.00 81.50 72 ALA A CA 1
ATOM 558 C C . ALA A 1 72 ? 12.727 4.144 -15.790 1.00 81.50 72 ALA A C 1
ATOM 560 O O . ALA A 1 72 ? 12.040 4.616 -14.887 1.00 81.50 72 ALA A O 1
ATOM 561 N N . ALA A 1 73 ? 12.794 2.829 -16.017 1.00 74.00 73 ALA A N 1
ATOM 562 C CA . ALA A 1 73 ? 11.992 1.832 -15.308 1.00 74.00 73 ALA A CA 1
ATOM 563 C C . ALA A 1 73 ? 12.131 1.909 -13.781 1.00 74.00 73 ALA A C 1
ATOM 565 O O . ALA A 1 73 ? 11.148 1.848 -13.042 1.00 74.00 73 ALA A O 1
ATOM 566 N N . ILE A 1 74 ? 13.362 2.057 -13.288 1.00 82.56 74 ILE A N 1
ATOM 567 C CA . ILE A 1 74 ? 13.620 2.206 -11.850 1.00 82.56 74 ILE A CA 1
ATOM 568 C C . ILE A 1 74 ? 13.039 3.504 -11.320 1.00 82.56 74 ILE A C 1
ATOM 570 O O . ILE A 1 74 ? 12.505 3.515 -10.212 1.00 82.56 74 ILE A O 1
ATOM 574 N N . THR A 1 75 ? 13.169 4.594 -12.076 1.00 85.12 75 THR A N 1
ATOM 575 C CA . THR A 1 75 ? 12.598 5.887 -11.692 1.00 85.12 75 THR A CA 1
ATOM 576 C C . THR A 1 75 ? 11.091 5.763 -11.518 1.00 85.12 75 THR A C 1
ATOM 578 O O . THR A 1 75 ? 10.547 6.236 -10.521 1.00 85.12 75 THR A O 1
ATOM 581 N N . ASP A 1 76 ? 10.434 5.045 -12.419 1.00 78.75 76 ASP A N 1
ATOM 582 C CA . ASP A 1 76 ? 9.002 4.807 -12.339 1.00 78.75 76 ASP A CA 1
ATOM 583 C C . ASP A 1 76 ? 8.621 3.950 -11.127 1.00 78.75 76 ASP A C 1
ATOM 585 O O . ASP A 1 76 ? 7.756 4.345 -10.345 1.00 78.75 76 ASP A O 1
ATOM 589 N N . ILE A 1 77 ? 9.317 2.831 -10.893 1.00 76.25 77 ILE A N 1
ATOM 590 C CA . ILE A 1 77 ? 9.091 1.991 -9.703 1.00 76.25 77 ILE A CA 1
ATOM 591 C C . ILE A 1 77 ? 9.334 2.796 -8.419 1.00 76.25 77 ILE A C 1
ATOM 593 O O . ILE A 1 77 ? 8.567 2.697 -7.461 1.00 76.25 77 ILE A O 1
ATOM 597 N N . LYS A 1 78 ? 10.366 3.642 -8.387 1.00 85.12 78 LYS A N 1
ATOM 598 C CA . LYS A 1 78 ? 10.628 4.525 -7.249 1.00 85.12 78 LYS A CA 1
ATOM 599 C C . LYS A 1 78 ? 9.462 5.485 -7.018 1.00 85.12 78 LYS A C 1
ATOM 601 O O . LYS A 1 78 ? 9.004 5.598 -5.886 1.00 85.12 78 LYS A O 1
ATOM 606 N N . ASN A 1 79 ? 8.974 6.159 -8.058 1.00 83.88 79 ASN A N 1
ATOM 607 C CA . ASN A 1 79 ? 7.854 7.103 -7.947 1.00 83.88 79 ASN A CA 1
ATOM 608 C C . ASN A 1 79 ? 6.595 6.431 -7.383 1.00 83.88 79 ASN A C 1
ATOM 610 O O . ASN A 1 79 ? 5.829 7.037 -6.634 1.00 83.88 79 ASN A O 1
ATOM 614 N N . VAL A 1 80 ? 6.415 5.153 -7.699 1.00 77.25 80 VAL A N 1
ATOM 615 C CA . VAL A 1 80 ? 5.317 4.320 -7.211 1.00 77.25 80 VAL A CA 1
ATOM 616 C C . VAL A 1 80 ? 5.481 4.004 -5.733 1.00 77.25 80 VAL A C 1
ATOM 618 O O . VAL A 1 80 ? 4.544 4.199 -4.961 1.00 77.25 80 VAL A O 1
ATOM 621 N N . MET A 1 81 ? 6.676 3.580 -5.315 1.00 82.00 81 MET A N 1
ATOM 622 C CA . MET A 1 81 ? 6.965 3.352 -3.898 1.00 82.00 81 MET A CA 1
ATOM 623 C C . MET A 1 81 ? 6.826 4.645 -3.081 1.00 82.00 81 MET A C 1
ATOM 625 O O . MET A 1 81 ? 6.306 4.614 -1.968 1.00 82.00 81 MET A O 1
ATOM 629 N N . GLU A 1 82 ? 7.249 5.785 -3.633 1.00 86.69 82 GLU A N 1
ATOM 630 C CA . GLU A 1 82 ? 7.089 7.106 -3.012 1.00 86.69 82 GLU A CA 1
ATOM 631 C C . GLU A 1 82 ? 5.614 7.510 -2.891 1.00 86.69 82 GLU A C 1
ATOM 633 O O . GLU A 1 82 ? 5.205 8.029 -1.854 1.00 86.69 82 GLU A O 1
ATOM 638 N N . SER A 1 83 ? 4.799 7.214 -3.907 1.00 82.19 83 SER A N 1
ATOM 639 C CA . SER A 1 83 ? 3.351 7.459 -3.875 1.00 82.19 83 SER A CA 1
ATOM 640 C C . SER A 1 83 ? 2.656 6.571 -2.842 1.00 82.19 83 SER A C 1
ATOM 642 O O . SER A 1 83 ? 1.888 7.071 -2.026 1.00 82.19 83 SER A O 1
ATOM 644 N N . LEU A 1 84 ? 2.989 5.274 -2.799 1.00 78.81 84 LEU A N 1
ATOM 645 C CA . LEU A 1 84 ? 2.489 4.353 -1.772 1.00 78.81 84 LEU A CA 1
ATOM 646 C C . LEU A 1 84 ? 2.847 4.847 -0.369 1.00 78.81 84 LEU A C 1
ATOM 648 O O . LEU A 1 84 ? 2.007 4.867 0.528 1.00 78.81 84 LEU A O 1
ATOM 652 N N . LYS A 1 85 ? 4.101 5.272 -0.187 1.00 85.81 85 LYS A N 1
ATOM 653 C CA . LYS A 1 85 ? 4.577 5.831 1.075 1.00 85.81 85 LYS A CA 1
ATOM 654 C C . LYS A 1 85 ? 3.795 7.086 1.453 1.00 85.81 85 LYS A C 1
ATOM 656 O O . LYS A 1 85 ? 3.439 7.221 2.614 1.00 85.81 85 LYS A O 1
ATOM 661 N N . ALA A 1 86 ? 3.534 7.993 0.514 1.00 84.88 86 ALA A N 1
ATOM 662 C CA . ALA A 1 86 ? 2.810 9.232 0.790 1.0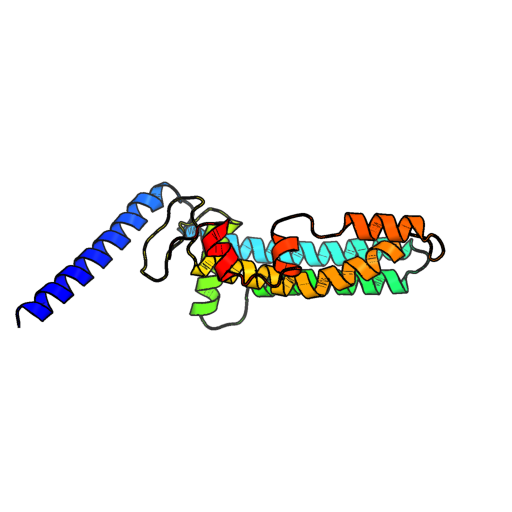0 84.88 86 ALA A CA 1
ATOM 663 C C . ALA A 1 86 ? 1.350 8.991 1.209 1.00 84.88 86 ALA A C 1
ATOM 665 O O . ALA A 1 86 ? 0.843 9.721 2.055 1.00 84.88 86 ALA A O 1
ATOM 666 N N . GLU A 1 87 ? 0.698 7.968 0.654 1.00 79.12 87 GLU A N 1
ATOM 667 C CA . GLU A 1 87 ? -0.690 7.621 0.989 1.00 79.12 87 GLU A CA 1
ATOM 668 C C . GLU A 1 87 ? -0.806 6.829 2.300 1.00 79.12 87 GLU A C 1
ATOM 670 O O . GLU A 1 87 ? -1.716 7.074 3.085 1.00 79.12 87 GLU A O 1
ATOM 675 N N . LEU A 1 88 ? 0.118 5.894 2.565 1.00 78.69 88 LEU A N 1
ATOM 676 C CA . LEU A 1 88 ? 0.125 5.110 3.809 1.00 78.69 88 LEU A CA 1
ATOM 677 C C . LEU A 1 88 ? 0.702 5.888 4.994 1.00 78.69 88 LEU A C 1
ATOM 679 O O . LEU A 1 88 ? 0.267 5.717 6.134 1.00 78.69 88 LEU A O 1
ATOM 683 N N . PHE A 1 89 ? 1.694 6.733 4.719 1.00 85.31 89 PHE A N 1
ATOM 684 C CA . PHE A 1 89 ? 2.422 7.522 5.703 1.00 85.31 89 PHE A CA 1
ATOM 685 C C . PHE A 1 89 ? 2.392 9.020 5.368 1.00 85.31 89 PHE A C 1
ATOM 687 O O . PHE A 1 89 ? 3.460 9.624 5.195 1.00 85.31 89 PHE A O 1
ATOM 694 N N . PRO A 1 90 ? 1.204 9.648 5.272 1.00 82.50 90 PRO A N 1
ATOM 695 C CA . PRO A 1 90 ? 1.106 11.073 5.011 1.00 82.50 90 PRO A CA 1
ATOM 696 C C . PRO A 1 90 ? 1.891 11.849 6.068 1.00 82.50 90 PRO A C 1
ATOM 698 O O . PRO A 1 90 ? 1.782 11.605 7.270 1.00 82.50 90 PRO A O 1
ATOM 701 N N . GLN A 1 91 ? 2.729 12.764 5.588 1.00 78.56 91 GLN A N 1
ATOM 702 C CA . GLN A 1 91 ? 3.502 13.693 6.419 1.00 78.56 91 GLN A CA 1
ATOM 703 C C . GLN A 1 91 ? 2.875 15.089 6.445 1.00 78.56 91 GLN A C 1
ATOM 705 O O . GLN A 1 91 ? 3.207 15.895 7.306 1.00 78.56 91 GLN A O 1
ATOM 710 N N . ASN A 1 92 ? 1.973 15.358 5.499 1.00 71.88 92 ASN A N 1
ATOM 711 C CA . ASN A 1 92 ? 1.270 16.620 5.326 1.00 71.88 92 ASN A CA 1
ATOM 712 C C . ASN A 1 92 ? -0.235 16.329 5.278 1.00 71.88 92 ASN A C 1
ATOM 714 O O . ASN A 1 92 ? -0.649 15.359 4.645 1.00 71.88 92 ASN A O 1
ATOM 718 N N . GLY A 1 93 ? -1.037 17.171 5.919 1.00 69.75 93 GLY A N 1
ATOM 719 C CA . GLY A 1 93 ? -2.485 17.014 6.032 1.00 69.75 93 GLY A CA 1
ATOM 720 C C . GLY A 1 93 ? -2.998 17.749 7.263 1.00 69.75 93 GLY A C 1
ATOM 721 O O . GLY A 1 93 ? -2.198 18.257 8.050 1.00 69.75 93 GLY A O 1
ATOM 722 N N . ASP A 1 94 ? -4.316 17.823 7.419 1.00 77.31 94 ASP A N 1
ATOM 723 C CA . ASP A 1 94 ? -4.892 18.160 8.718 1.00 77.31 94 ASP A CA 1
ATOM 724 C C . ASP A 1 94 ? -4.700 16.998 9.712 1.00 77.31 94 ASP A C 1
ATOM 726 O O . ASP A 1 94 ? -4.387 15.861 9.334 1.00 77.31 94 ASP A O 1
ATOM 730 N N . ASP A 1 95 ? -4.840 17.303 11.003 1.00 76.06 95 ASP A N 1
ATOM 731 C CA . ASP A 1 95 ? -4.629 16.330 12.079 1.00 76.06 95 ASP A CA 1
ATOM 732 C C . ASP A 1 95 ? -5.571 15.118 11.952 1.00 76.06 95 ASP A C 1
ATOM 734 O O . ASP A 1 95 ? -5.173 13.994 12.269 1.00 76.06 95 ASP A O 1
ATOM 738 N N . ASP A 1 96 ? -6.776 15.317 11.412 1.00 74.19 96 ASP A N 1
ATOM 739 C CA . ASP A 1 96 ? -7.788 14.274 11.231 1.00 74.19 96 ASP A CA 1
ATOM 740 C C . ASP A 1 96 ? -7.391 13.277 10.133 1.00 74.19 96 ASP A C 1
ATOM 742 O O . ASP A 1 96 ? -7.490 12.058 10.316 1.00 74.19 96 ASP A O 1
ATOM 746 N N . ALA A 1 97 ? -6.879 13.757 8.997 1.00 71.19 97 ALA A N 1
ATOM 747 C CA . ALA A 1 97 ? -6.394 12.909 7.914 1.00 71.19 97 ALA A CA 1
ATOM 748 C C . ALA A 1 97 ? -5.176 12.080 8.345 1.00 71.19 97 ALA A C 1
ATOM 750 O O . ALA A 1 97 ? -5.086 10.893 8.006 1.00 71.19 97 ALA A O 1
ATOM 751 N N . LEU A 1 98 ? -4.268 12.685 9.118 1.00 75.44 98 LEU A N 1
ATOM 752 C CA . LEU A 1 98 ? -3.100 12.010 9.687 1.00 75.44 98 LEU A CA 1
ATOM 753 C C . LEU A 1 98 ? -3.510 10.951 10.720 1.00 75.44 98 LEU A C 1
ATOM 755 O O . LEU A 1 98 ? -2.975 9.838 10.708 1.00 75.44 98 LEU A O 1
ATOM 759 N N . ALA A 1 99 ? -4.476 11.270 11.585 1.00 77.00 99 ALA A N 1
ATOM 760 C CA . ALA A 1 99 ? -5.019 10.336 12.566 1.00 77.00 99 ALA A CA 1
ATOM 761 C C . ALA A 1 99 ? -5.712 9.144 11.892 1.00 77.00 99 ALA A C 1
ATOM 763 O O . ALA A 1 99 ? -5.453 7.999 12.264 1.00 77.00 99 ALA A O 1
ATOM 764 N N . ALA A 1 100 ? -6.513 9.389 10.853 1.00 76.56 100 ALA A N 1
ATOM 765 C CA . ALA A 1 100 ? -7.199 8.338 10.107 1.00 76.56 100 ALA A CA 1
ATOM 766 C C . ALA A 1 100 ? -6.217 7.384 9.405 1.00 76.56 100 ALA A C 1
ATOM 768 O O . ALA A 1 100 ? -6.379 6.167 9.490 1.00 76.56 100 ALA A O 1
ATOM 769 N N . SER A 1 101 ? -5.165 7.912 8.766 1.00 77.81 101 SER A N 1
ATOM 770 C CA . SER A 1 101 ? -4.133 7.071 8.141 1.00 77.81 101 SER A CA 1
ATOM 771 C C . SER A 1 101 ? -3.388 6.232 9.176 1.00 77.81 101 SER A C 1
ATOM 773 O O . SER A 1 101 ? -3.190 5.032 8.995 1.00 77.81 101 SER A O 1
ATOM 775 N N . ARG A 1 102 ? -3.015 6.840 10.308 1.00 81.12 102 ARG A N 1
ATOM 776 C CA . ARG A 1 102 ? -2.346 6.127 11.399 1.00 81.12 102 ARG A CA 1
ATOM 777 C C . ARG A 1 102 ? -3.223 5.014 11.970 1.00 81.12 102 ARG A C 1
ATOM 779 O O . ARG A 1 102 ? -2.716 3.913 12.173 1.00 81.12 102 ARG A O 1
ATOM 786 N N . SER A 1 103 ? -4.510 5.283 12.192 1.00 82.06 103 SER A N 1
ATOM 787 C CA . SER A 1 103 ? -5.473 4.283 12.670 1.00 82.06 103 SER A CA 1
ATOM 788 C C . SER A 1 103 ? -5.546 3.098 11.711 1.00 82.06 103 SER A C 1
ATOM 790 O O . SER A 1 103 ? -5.363 1.958 12.132 1.00 82.06 103 SER A O 1
ATOM 792 N N . LEU A 1 104 ? -5.695 3.373 10.410 1.00 84.00 104 LEU A N 1
ATOM 793 C CA . LEU A 1 104 ? -5.756 2.353 9.365 1.00 84.00 104 LEU A CA 1
ATOM 794 C C . LEU A 1 104 ? -4.503 1.465 9.355 1.00 84.00 104 LEU A C 1
ATOM 796 O O . LEU A 1 104 ? -4.598 0.238 9.358 1.00 84.00 104 LEU A O 1
ATOM 800 N N . VAL A 1 105 ? -3.317 2.080 9.375 1.00 84.00 105 VAL A N 1
ATOM 801 C CA . VAL A 1 105 ? -2.038 1.357 9.366 1.00 84.00 105 VAL A CA 1
ATOM 802 C C . VAL A 1 105 ? -1.874 0.522 10.639 1.00 84.00 105 VAL A C 1
ATOM 804 O O . VAL A 1 105 ? -1.491 -0.646 10.569 1.00 84.00 105 VAL A O 1
ATOM 807 N N . CYS A 1 106 ? -2.188 1.072 11.808 1.00 84.81 106 CYS A N 1
ATOM 808 C CA . CYS A 1 106 ? -2.019 0.348 13.063 1.00 84.81 106 CYS A CA 1
ATOM 809 C C . CYS A 1 106 ? -3.011 -0.805 13.234 1.00 84.81 106 CYS A C 1
ATOM 811 O O . CYS A 1 106 ? -2.614 -1.855 13.742 1.00 84.81 106 CYS A O 1
ATOM 813 N N . ALA A 1 107 ? -4.255 -0.642 12.782 1.00 85.19 107 ALA A N 1
ATOM 814 C CA . ALA A 1 107 ? -5.263 -1.692 12.850 1.00 85.19 107 ALA A CA 1
ATOM 815 C C . ALA A 1 107 ? -5.034 -2.793 11.807 1.00 85.19 107 ALA A C 1
ATOM 817 O O . ALA A 1 107 ? -5.058 -3.975 12.142 1.00 85.19 107 ALA A O 1
ATOM 818 N N . HIS A 1 108 ? -4.754 -2.429 10.552 1.00 82.50 108 HIS A N 1
ATOM 819 C CA . HIS A 1 108 ? -4.796 -3.390 9.444 1.00 82.50 108 HIS A CA 1
ATOM 820 C C . HIS A 1 108 ? -3.436 -3.787 8.868 1.00 82.50 108 HIS A C 1
ATOM 822 O O . HIS A 1 108 ? -3.328 -4.861 8.282 1.00 82.50 108 HIS A O 1
ATOM 828 N N . ILE A 1 109 ? -2.395 -2.965 9.029 1.00 81.06 109 ILE A N 1
ATOM 829 C CA . ILE A 1 109 ? -1.042 -3.308 8.557 1.00 81.06 109 ILE A CA 1
ATOM 830 C C . ILE A 1 109 ? -0.213 -3.896 9.694 1.00 81.06 109 ILE A C 1
ATOM 832 O O . ILE A 1 109 ? 0.452 -4.913 9.511 1.00 81.06 109 ILE A O 1
ATOM 836 N N . PHE A 1 110 ? -0.243 -3.268 10.869 1.00 83.38 110 PHE A N 1
ATOM 837 C CA . PHE A 1 110 ? 0.509 -3.753 12.027 1.00 83.38 110 PHE A CA 1
ATOM 838 C C . PHE A 1 110 ? -0.288 -4.726 12.895 1.00 83.38 110 PHE A C 1
ATOM 840 O O . PHE A 1 110 ? 0.329 -5.540 13.575 1.00 83.38 110 PHE A O 1
ATOM 847 N N . GLY A 1 111 ? -1.623 -4.653 12.886 1.00 84.75 111 GLY A N 1
ATOM 848 C CA . GLY A 1 111 ? -2.466 -5.498 13.738 1.00 84.75 111 GLY A CA 1
ATOM 849 C C . GLY A 1 111 ? -2.287 -5.221 15.233 1.00 84.75 111 GLY A C 1
ATOM 850 O O . GLY A 1 111 ? -2.475 -6.115 16.049 1.00 84.75 111 GLY A O 1
ATOM 851 N N . ILE A 1 112 ? -1.874 -4.004 15.601 1.00 84.31 112 ILE A N 1
ATOM 852 C CA . ILE A 1 112 ? -1.545 -3.636 16.991 1.00 84.31 112 ILE A CA 1
ATOM 853 C C . ILE A 1 112 ? -2.603 -2.758 17.650 1.00 84.31 112 ILE A C 1
ATOM 855 O O . ILE A 1 112 ? -2.463 -2.456 18.829 1.00 84.31 112 ILE A O 1
ATOM 859 N N . CYS A 1 113 ? -3.635 -2.349 16.913 1.00 85.00 113 CYS A N 1
ATOM 860 C CA . CYS A 1 113 ? -4.775 -1.599 17.429 1.00 85.00 113 CYS A CA 1
ATOM 861 C C . CYS A 1 113 ? -6.092 -2.232 16.972 1.00 85.00 113 CYS A C 1
ATOM 863 O O . CYS A 1 113 ? -6.136 -2.814 15.885 1.00 85.00 113 CYS A O 1
ATOM 865 N N . PRO A 1 114 ? -7.176 -2.086 17.752 1.00 85.31 114 PRO A N 1
ATOM 866 C CA . PRO A 1 114 ? -8.501 -2.422 17.263 1.00 85.31 114 PRO A CA 1
ATOM 867 C C . PRO A 1 114 ? -8.911 -1.444 16.159 1.00 85.31 114 PRO A C 1
ATOM 869 O O . PRO A 1 114 ? -8.582 -0.258 16.199 1.00 85.31 114 PRO A O 1
ATOM 872 N N . GLU A 1 115 ? -9.675 -1.944 15.197 1.00 83.88 115 GLU A N 1
ATOM 873 C CA . GLU A 1 115 ? -10.350 -1.103 14.215 1.00 83.88 115 GLU A CA 1
ATOM 874 C C . GLU A 1 115 ? -11.561 -0.417 14.863 1.00 83.88 115 GLU A C 1
ATOM 876 O O . GLU A 1 115 ? -12.264 -1.032 15.669 1.00 83.88 115 GLU A O 1
ATOM 881 N N . ILE A 1 116 ? -11.820 0.844 14.511 1.00 82.94 116 ILE A N 1
ATOM 882 C CA . ILE A 1 116 ? -12.916 1.639 15.081 1.00 82.94 116 ILE A CA 1
ATOM 883 C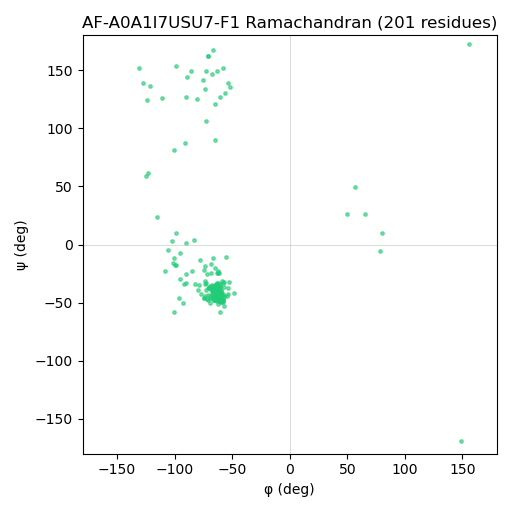 C . ILE A 1 116 ? -13.809 2.154 13.949 1.00 82.94 116 ILE A C 1
ATOM 885 O O . ILE A 1 116 ? -13.346 2.808 13.020 1.00 82.94 116 ILE A O 1
ATOM 889 N N . THR A 1 117 ? -15.104 1.852 14.034 1.00 83.19 117 THR A N 1
ATOM 890 C CA . THR A 1 117 ? -16.135 2.375 13.113 1.00 83.19 117 THR A CA 1
ATOM 891 C C . THR A 1 117 ? -16.336 3.886 13.271 1.00 83.19 117 THR A C 1
ATOM 893 O O . THR A 1 117 ? -15.906 4.484 14.260 1.00 83.19 117 THR A O 1
ATOM 896 N N . MET A 1 118 ? -17.046 4.517 12.331 1.00 78.88 118 MET A N 1
ATOM 897 C CA . MET A 1 118 ? -17.366 5.949 12.421 1.00 78.88 118 MET A CA 1
ATOM 898 C C . MET A 1 118 ? -18.238 6.290 13.640 1.00 78.88 118 MET A C 1
ATOM 900 O O . MET A 1 118 ? -18.189 7.407 14.150 1.00 78.88 118 MET A O 1
ATOM 904 N N . GLU A 1 119 ? -18.996 5.320 14.140 1.00 81.88 119 GLU A N 1
ATOM 905 C CA . GLU A 1 119 ? -19.836 5.408 15.332 1.00 81.88 119 GLU A CA 1
ATOM 906 C C . GLU A 1 119 ? -19.045 5.172 16.632 1.00 81.88 119 GLU A C 1
ATOM 908 O O . GLU A 1 119 ? -19.630 5.122 17.714 1.00 81.88 119 GLU A O 1
ATOM 913 N N . GLY A 1 120 ? -17.721 4.997 16.550 1.00 80.00 120 GLY A N 1
ATOM 914 C CA . GLY A 1 120 ? -16.848 4.789 17.707 1.00 80.00 120 GLY A CA 1
ATOM 915 C C . GLY A 1 120 ? -16.844 3.357 18.248 1.00 80.00 120 GLY A C 1
ATOM 916 O O . GLY A 1 120 ? -16.292 3.102 19.316 1.00 80.00 120 GLY A O 1
ATOM 917 N N . ARG A 1 121 ? -17.448 2.397 17.538 1.00 82.62 121 ARG A N 1
ATOM 918 C CA . ARG A 1 121 ? -17.459 0.985 17.945 1.00 82.62 121 ARG A CA 1
ATOM 919 C C . ARG A 1 121 ? -16.151 0.297 17.565 1.00 82.62 121 ARG A C 1
ATOM 921 O O . ARG A 1 121 ? -15.814 0.262 16.382 1.00 82.62 121 ARG A O 1
ATOM 928 N N . CYS A 1 122 ? -15.494 -0.321 18.545 1.00 84.56 122 CYS A N 1
ATOM 929 C CA . CYS A 1 122 ? -14.343 -1.187 18.315 1.00 84.56 122 CYS A CA 1
ATOM 930 C C . CYS A 1 122 ? -14.751 -2.538 17.712 1.00 84.56 122 CYS A C 1
ATOM 932 O O . CYS A 1 122 ? -15.687 -3.198 18.179 1.00 84.56 122 CYS A O 1
ATOM 934 N N . LEU A 1 123 ? -14.026 -2.954 16.681 1.00 84.00 123 LEU A N 1
ATOM 935 C CA . LEU A 1 123 ? -14.201 -4.229 16.001 1.00 84.00 123 LEU A CA 1
ATOM 936 C C . LEU A 1 123 ? -13.186 -5.260 16.506 1.00 84.00 123 LEU A C 1
ATOM 938 O O . LEU A 1 123 ? -12.112 -4.919 17.002 1.00 84.00 123 LEU A O 1
ATOM 942 N N . SER A 1 124 ? -13.547 -6.539 16.405 1.00 80.56 124 SER A N 1
ATOM 943 C CA . SER A 1 124 ? -12.637 -7.639 16.740 1.00 80.56 124 SER A CA 1
ATOM 944 C C . SER A 1 124 ? -11.528 -7.779 15.696 1.00 80.56 124 SER A C 1
ATOM 946 O O . SER A 1 124 ? -11.653 -7.302 14.569 1.00 80.56 124 SER A O 1
ATOM 948 N N . GLU A 1 125 ? -10.452 -8.475 16.057 1.00 76.69 125 GLU A N 1
ATOM 949 C CA . GLU A 1 125 ? -9.343 -8.757 15.144 1.00 76.69 125 GLU A CA 1
ATOM 950 C C . GLU A 1 125 ? -9.835 -9.377 13.820 1.00 76.69 125 GLU A C 1
ATOM 952 O O . GLU A 1 125 ? -10.710 -10.246 13.800 1.00 76.69 125 GLU A O 1
ATOM 957 N N . GLY A 1 126 ? -9.295 -8.891 12.700 1.00 74.06 126 GLY A N 1
ATOM 958 C CA . GLY A 1 126 ? -9.651 -9.344 11.352 1.00 74.06 126 GLY A CA 1
ATOM 959 C C . GLY A 1 126 ? -10.963 -8.779 10.794 1.00 74.06 126 GLY A C 1
ATOM 960 O O . GLY A 1 126 ? -11.263 -9.008 9.621 1.00 74.06 126 GLY A O 1
ATOM 961 N N . GLN A 1 127 ? -11.738 -8.028 11.582 1.00 83.56 127 GLN A N 1
ATOM 962 C CA . GLN A 1 127 ? -12.913 -7.311 11.088 1.00 83.56 127 GLN A CA 1
ATOM 963 C C . GLN A 1 127 ? -12.529 -5.944 10.520 1.00 83.56 127 GLN A C 1
ATOM 965 O O . GLN A 1 127 ? -11.590 -5.305 10.983 1.00 83.56 127 GLN A O 1
ATOM 970 N N . TRP A 1 128 ? -13.292 -5.492 9.529 1.00 86.31 128 TRP A N 1
ATOM 971 C CA . TRP A 1 128 ? -13.075 -4.220 8.847 1.00 86.31 128 TRP A CA 1
ATOM 972 C C . TRP A 1 128 ? -14.308 -3.340 8.968 1.00 86.31 128 TRP A C 1
ATOM 974 O O . TRP A 1 128 ? -15.422 -3.819 8.732 1.00 86.31 128 TRP A O 1
ATOM 984 N N . SER A 1 129 ? -14.116 -2.054 9.260 1.00 90.06 129 SER A N 1
ATOM 985 C CA . SER A 1 129 ? -15.168 -1.073 9.007 1.00 90.06 129 SER A CA 1
ATOM 986 C C . SER A 1 129 ? -15.287 -0.840 7.500 1.00 90.06 129 SER A C 1
ATOM 988 O O . SER A 1 129 ? -14.305 -0.948 6.753 1.00 90.06 129 SER A O 1
ATOM 990 N N . CYS A 1 130 ? -16.489 -0.529 7.019 1.00 88.31 130 CYS A N 1
ATOM 991 C CA . CYS A 1 130 ? -16.672 -0.226 5.599 1.00 88.31 130 CYS A CA 1
ATOM 992 C C . CYS A 1 130 ? -15.893 1.021 5.186 1.00 88.31 130 CYS A C 1
ATOM 994 O O . CYS A 1 130 ? -15.360 1.066 4.078 1.00 88.31 130 CYS A O 1
ATOM 996 N N . TYR A 1 131 ? -15.761 1.984 6.096 1.00 87.25 131 TYR A N 1
ATOM 997 C CA . TYR A 1 131 ? -14.949 3.176 5.901 1.00 87.25 131 TYR A CA 1
ATOM 998 C C . TYR A 1 131 ? -13.470 2.836 5.659 1.00 87.25 131 TYR A C 1
ATOM 1000 O O . TYR A 1 131 ? -12.927 3.165 4.602 1.00 87.25 131 TYR A O 1
ATOM 1008 N N . SER A 1 132 ? -12.832 2.128 6.594 1.00 85.06 132 SER A N 1
ATOM 1009 C CA . SER A 1 132 ? -11.409 1.785 6.503 1.00 85.06 132 SER A CA 1
ATOM 1010 C C . SER A 1 132 ? -11.111 0.846 5.347 1.00 85.06 132 SER A C 1
ATOM 1012 O O . SER A 1 132 ? -10.120 1.041 4.645 1.00 85.06 132 SER A O 1
ATOM 1014 N N . CYS A 1 133 ? -11.990 -0.126 5.088 1.00 86.38 133 CYS A N 1
ATOM 1015 C CA . CYS A 1 133 ? -11.857 -1.005 3.931 1.00 86.38 133 CYS A CA 1
ATOM 1016 C C . CYS A 1 133 ? -11.885 -0.214 2.618 1.00 86.38 133 CYS A C 1
ATOM 1018 O O . CYS A 1 133 ? -10.990 -0.375 1.789 1.00 86.38 133 CYS A O 1
ATOM 1020 N N . THR A 1 134 ? -12.876 0.667 2.445 1.00 87.00 134 THR A N 1
ATOM 1021 C CA . THR A 1 134 ? -13.038 1.443 1.205 1.00 87.00 134 THR A CA 1
ATOM 1022 C C . THR A 1 134 ? -11.834 2.349 1.001 1.00 87.00 134 THR A C 1
ATOM 1024 O O . THR A 1 134 ? -11.214 2.323 -0.057 1.00 87.00 134 THR A O 1
ATOM 1027 N N . ARG A 1 135 ? -11.425 3.067 2.053 1.00 83.69 135 ARG A N 1
ATOM 1028 C CA . ARG A 1 135 ? -10.255 3.947 2.016 1.00 83.69 135 ARG A CA 1
ATOM 1029 C C . ARG A 1 135 ? -8.967 3.186 1.700 1.00 83.69 135 ARG A C 1
ATOM 1031 O O . ARG A 1 135 ? -8.158 3.665 0.912 1.00 83.69 135 ARG A O 1
ATOM 1038 N N . PHE A 1 136 ? -8.772 2.009 2.291 1.00 82.75 136 PHE A N 1
ATOM 1039 C CA . PHE A 1 136 ? -7.614 1.166 2.005 1.00 82.75 136 PHE A CA 1
ATOM 1040 C C . PHE A 1 136 ? -7.606 0.695 0.548 1.00 82.75 136 PHE A C 1
ATOM 1042 O O . PHE A 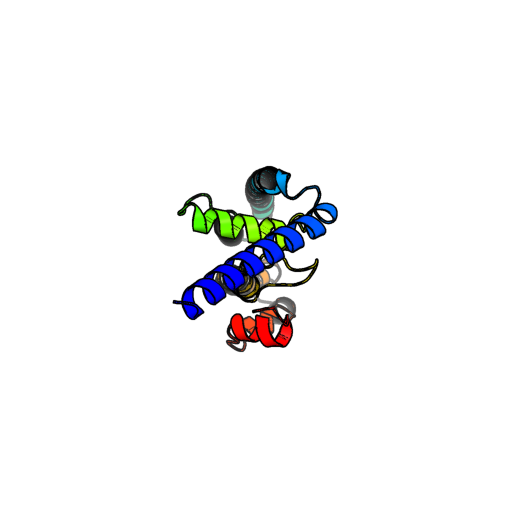1 136 ? -6.586 0.824 -0.126 1.00 82.75 136 PHE A O 1
ATOM 1049 N N . LEU A 1 137 ? -8.736 0.198 0.039 1.00 80.38 137 LEU A N 1
ATOM 1050 C CA . LEU A 1 137 ? -8.848 -0.220 -1.359 1.00 80.38 137 LEU A CA 1
ATOM 1051 C C . LEU A 1 137 ? -8.648 0.947 -2.326 1.00 80.38 137 LEU A C 1
ATOM 1053 O O . LEU A 1 137 ? -7.929 0.775 -3.303 1.00 80.38 137 LEU A O 1
ATOM 1057 N N . ASP A 1 138 ? -9.186 2.131 -2.038 1.00 81.31 138 ASP A N 1
ATOM 1058 C CA . ASP A 1 138 ? -8.988 3.326 -2.865 1.00 81.31 138 ASP A CA 1
ATOM 1059 C C . ASP A 1 138 ? -7.512 3.730 -2.933 1.00 81.31 138 ASP A C 1
ATOM 1061 O O . ASP A 1 138 ? -7.003 4.028 -4.015 1.00 81.31 138 ASP A O 1
ATOM 1065 N N . ILE A 1 139 ? -6.800 3.691 -1.799 1.00 75.94 139 ILE A N 1
ATOM 1066 C CA . ILE A 1 139 ? -5.349 3.923 -1.755 1.00 75.94 139 ILE A CA 1
ATOM 1067 C C . ILE A 1 139 ? -4.633 2.897 -2.629 1.00 75.94 139 ILE A C 1
ATOM 1069 O O . ILE A 1 139 ? -3.815 3.269 -3.470 1.00 75.94 139 ILE A O 1
ATOM 1073 N N . ILE A 1 140 ? -4.950 1.612 -2.465 1.00 74.00 140 ILE A N 1
ATOM 1074 C CA . ILE A 1 140 ? -4.318 0.543 -3.236 1.00 74.00 140 ILE A CA 1
ATOM 1075 C C . ILE A 1 140 ? -4.608 0.713 -4.730 1.00 74.00 140 ILE A C 1
ATOM 1077 O O . ILE A 1 140 ? -3.674 0.678 -5.520 1.00 74.00 140 ILE A O 1
ATOM 1081 N N . VAL A 1 141 ? -5.852 0.959 -5.139 1.00 75.12 141 VAL A N 1
ATOM 1082 C CA . VAL A 1 141 ? -6.233 1.162 -6.545 1.00 75.12 141 VAL A CA 1
ATOM 1083 C C . VAL A 1 141 ? -5.518 2.375 -7.133 1.00 75.12 141 VAL A C 1
ATOM 1085 O O . VAL A 1 141 ? -4.890 2.255 -8.185 1.00 75.12 141 VAL A O 1
ATOM 1088 N N . LYS A 1 142 ? -5.536 3.518 -6.438 1.00 72.81 142 LYS A N 1
ATOM 1089 C CA . LYS A 1 142 ? -4.851 4.747 -6.865 1.00 72.81 142 LYS A CA 1
ATOM 1090 C C . LYS A 1 142 ? -3.352 4.523 -7.036 1.00 72.81 142 LYS A C 1
ATOM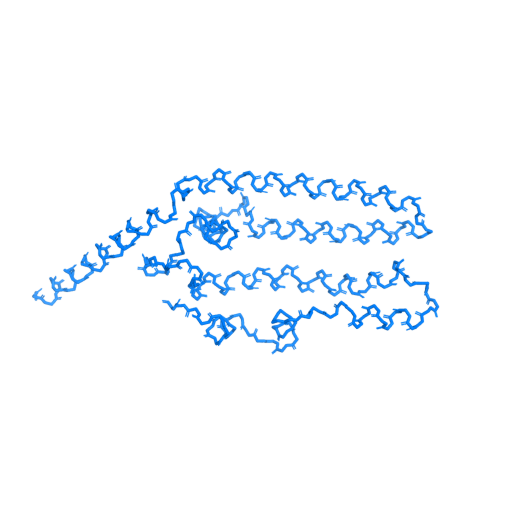 1092 O O . LYS A 1 142 ? -2.762 4.982 -8.013 1.00 72.81 142 LYS A O 1
ATOM 1097 N N . VAL A 1 143 ? -2.741 3.813 -6.090 1.00 67.19 143 VAL A N 1
ATOM 1098 C CA . VAL A 1 143 ? -1.311 3.521 -6.115 1.00 67.19 143 VAL A CA 1
ATOM 1099 C C . VAL A 1 143 ? -0.975 2.477 -7.160 1.00 67.19 143 VAL A C 1
ATOM 1101 O O . VAL A 1 143 ? 0.099 2.584 -7.715 1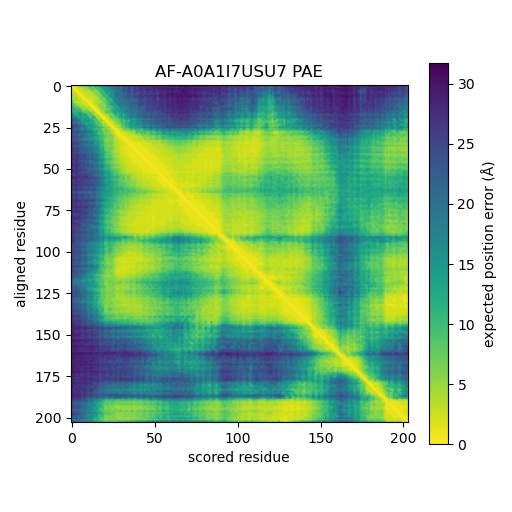.00 67.19 143 VAL A O 1
ATOM 1104 N N . LEU A 1 144 ? -1.831 1.493 -7.436 1.00 65.88 144 LEU A N 1
ATOM 1105 C CA . LEU A 1 144 ? -1.533 0.360 -8.316 1.00 65.88 144 LEU A CA 1
ATOM 1106 C C . LEU A 1 144 ? -1.885 0.612 -9.790 1.00 65.88 144 LEU A C 1
ATOM 1108 O O . LEU A 1 144 ? -1.164 0.129 -10.663 1.00 65.88 144 LEU A O 1
ATOM 1112 N N . GLN A 1 145 ? -2.935 1.386 -10.092 1.00 65.25 145 GLN A N 1
ATOM 1113 C CA . GLN A 1 145 ? -3.401 1.610 -11.470 1.00 65.25 145 GLN A CA 1
ATOM 1114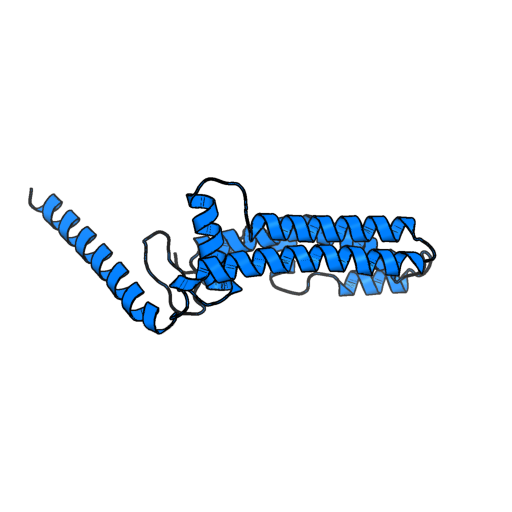 C C . GLN A 1 145 ? -2.336 2.225 -12.382 1.00 65.25 145 GLN A C 1
ATOM 1116 O O . GLN A 1 145 ? -2.116 1.732 -13.487 1.00 65.25 145 GLN A O 1
ATOM 1121 N N . ALA A 1 146 ? -1.658 3.279 -11.931 1.00 59.97 146 ALA A N 1
ATOM 1122 C CA . ALA A 1 146 ? -0.619 3.940 -12.720 1.00 59.97 146 ALA A CA 1
ATOM 1123 C C . ALA A 1 146 ? 0.655 3.074 -12.906 1.00 59.97 146 ALA A C 1
ATOM 1125 O O . ALA A 1 146 ? 1.080 2.881 -14.046 1.00 59.97 146 ALA A O 1
ATOM 1126 N N . PRO A 1 147 ? 1.261 2.500 -11.847 1.00 57.31 147 PRO A N 1
ATOM 1127 C CA . PRO A 1 147 ? 2.434 1.634 -11.958 1.00 57.31 147 PRO A CA 1
ATOM 1128 C C . PRO A 1 147 ? 2.211 0.369 -12.736 1.00 57.31 147 PRO A C 1
ATOM 1130 O O . PRO A 1 147 ? 3.103 0.000 -13.473 1.00 57.31 147 PRO A O 1
ATOM 1133 N N . ILE A 1 148 ? 1.109 -0.356 -12.532 1.00 57.69 148 ILE A N 1
ATOM 1134 C CA . ILE A 1 148 ? 0.984 -1.696 -13.120 1.00 57.69 148 ILE A CA 1
ATOM 1135 C C . ILE A 1 148 ? 0.914 -1.591 -14.626 1.00 57.69 148 ILE A C 1
ATOM 1137 O O . ILE A 1 148 ? 1.567 -2.371 -15.307 1.00 57.69 148 ILE A O 1
ATOM 1141 N N . GLN A 1 149 ? 0.205 -0.600 -15.158 1.00 59.78 149 GLN A N 1
ATOM 1142 C CA . GLN A 1 149 ? 0.209 -0.372 -16.598 1.00 59.78 149 GLN A CA 1
ATOM 1143 C C . GLN A 1 149 ? 1.622 -0.089 -17.113 1.00 59.78 149 GLN A C 1
ATOM 1145 O O . GLN A 1 149 ? 2.010 -0.606 -18.158 1.00 59.78 149 GLN A O 1
ATOM 1150 N N . LEU A 1 150 ? 2.413 0.668 -16.354 1.00 57.31 150 LEU A N 1
ATOM 1151 C CA . LEU A 1 150 ? 3.787 0.990 -16.710 1.00 57.31 150 LEU A CA 1
ATOM 1152 C C . LEU A 1 150 ? 4.732 -0.218 -16.576 1.00 57.31 150 LEU A C 1
ATOM 1154 O O . LEU A 1 150 ? 5.469 -0.545 -17.496 1.00 57.31 150 LEU A O 1
ATOM 1158 N N . ILE A 1 151 ? 4.662 -0.939 -15.460 1.00 55.84 151 ILE A N 1
ATOM 1159 C CA . ILE A 1 151 ? 5.403 -2.163 -15.152 1.00 55.84 151 ILE A CA 1
ATOM 1160 C C . ILE A 1 151 ? 5.089 -3.238 -16.196 1.00 55.84 151 ILE A C 1
ATOM 1162 O O . ILE A 1 151 ? 6.012 -3.865 -16.706 1.00 55.84 151 ILE A O 1
ATOM 1166 N N . ASN A 1 152 ? 3.825 -3.401 -16.588 1.00 58.56 152 ASN A N 1
ATOM 1167 C CA . ASN A 1 152 ? 3.410 -4.352 -17.621 1.00 58.56 152 ASN A CA 1
ATOM 1168 C C . ASN A 1 152 ? 3.904 -3.958 -19.017 1.00 58.56 152 ASN A C 1
ATOM 1170 O O . ASN A 1 152 ? 4.075 -4.827 -19.865 1.00 58.56 152 ASN A O 1
ATOM 1174 N N . GLN A 1 153 ? 4.175 -2.678 -19.273 1.00 62.06 153 GLN A N 1
ATOM 1175 C CA . GLN A 1 153 ? 4.809 -2.239 -20.521 1.00 62.06 153 GLN A CA 1
ATOM 1176 C C . GLN A 1 153 ? 6.333 -2.394 -20.489 1.00 62.06 153 GLN A C 1
ATOM 1178 O O . GLN A 1 153 ? 6.953 -2.677 -21.514 1.00 62.06 153 GLN A O 1
ATOM 1183 N N . ILE A 1 154 ? 6.934 -2.209 -19.316 1.00 59.47 154 ILE A N 1
ATOM 1184 C CA . ILE A 1 154 ? 8.378 -2.085 -19.137 1.00 59.47 154 ILE A CA 1
ATOM 1185 C C . ILE A 1 154 ? 9.031 -3.438 -18.840 1.00 59.47 154 ILE A C 1
ATOM 1187 O O . ILE A 1 154 ? 9.992 -3.813 -19.497 1.00 59.47 154 ILE A O 1
ATOM 1191 N N . ILE A 1 155 ? 8.526 -4.219 -17.885 1.00 60.59 155 ILE A N 1
ATOM 1192 C CA . ILE A 1 155 ? 9.137 -5.499 -17.489 1.00 60.59 155 ILE A CA 1
ATOM 1193 C C . ILE A 1 155 ? 9.357 -6.455 -18.676 1.00 60.59 155 ILE A C 1
ATOM 1195 O O . ILE A 1 155 ? 10.442 -7.037 -18.766 1.00 60.59 155 ILE A O 1
ATOM 1199 N N . PRO A 1 156 ? 8.422 -6.610 -19.629 1.00 62.88 156 PRO A N 1
ATOM 1200 C CA . PRO A 1 156 ? 8.666 -7.477 -20.771 1.00 62.88 156 PRO A CA 1
ATOM 1201 C C . PRO A 1 156 ? 9.854 -7.005 -21.623 1.00 62.88 156 PRO A C 1
ATOM 1203 O O . PRO A 1 156 ? 10.588 -7.846 -22.124 1.00 62.88 156 PRO A O 1
ATOM 1206 N N . SER A 1 157 ? 10.115 -5.697 -21.750 1.00 61.81 157 SER A N 1
ATOM 1207 C CA . SER A 1 157 ? 11.281 -5.197 -22.499 1.00 61.81 157 SER A CA 1
ATOM 1208 C C . SER A 1 157 ? 12.614 -5.398 -21.763 1.00 61.81 157 SER A C 1
ATOM 1210 O O . SER A 1 157 ? 13.660 -5.424 -22.410 1.00 61.81 157 SER A O 1
ATOM 1212 N N . PHE A 1 158 ? 12.586 -5.619 -20.440 1.00 59.91 158 PHE A N 1
ATOM 1213 C CA . PHE A 1 158 ? 13.760 -6.000 -19.641 1.00 59.91 158 PHE A CA 1
ATOM 1214 C C . PHE A 1 158 ? 14.182 -7.447 -19.841 1.00 59.91 158 PHE A C 1
ATOM 1216 O O . PHE A 1 158 ? 15.373 -7.743 -19.949 1.00 59.91 158 PHE A O 1
ATOM 1223 N N . PHE A 1 159 ? 13.207 -8.352 -19.820 1.00 63.50 159 PHE A N 1
ATOM 1224 C CA . PHE A 1 159 ? 13.465 -9.791 -19.794 1.00 63.50 159 PHE A CA 1
ATOM 1225 C C . PHE A 1 159 ? 13.336 -10.446 -21.167 1.00 63.50 159 PHE A C 1
ATOM 1227 O O . PHE A 1 159 ? 13.866 -11.540 -21.368 1.00 63.50 159 PHE A O 1
ATOM 1234 N N . CYS A 1 160 ? 12.678 -9.783 -22.118 1.00 67.06 160 CYS A N 1
ATOM 1235 C CA . CYS A 1 160 ? 12.503 -10.277 -23.472 1.00 67.06 160 CYS A CA 1
ATOM 1236 C C . CYS A 1 160 ? 13.315 -9.439 -24.462 1.00 67.06 160 CYS A C 1
ATOM 1238 O O . CYS A 1 160 ? 13.121 -8.225 -24.554 1.00 67.06 160 CYS A O 1
ATOM 1240 N N . PRO A 1 161 ? 14.173 -10.067 -25.283 1.00 65.19 161 PRO A N 1
ATOM 1241 C CA . PRO A 1 161 ? 14.713 -9.416 -26.468 1.00 65.19 161 PRO A CA 1
ATOM 1242 C C . PRO A 1 161 ? 13.560 -8.874 -27.326 1.00 65.19 161 PRO A C 1
ATOM 1244 O O . PRO A 1 161 ? 12.568 -9.570 -27.532 1.00 65.19 161 PRO A O 1
ATOM 1247 N N . THR A 1 162 ? 13.695 -7.669 -27.885 1.00 59.62 162 THR A N 1
ATOM 1248 C CA . THR A 1 162 ? 12.648 -6.932 -28.636 1.00 59.62 162 THR A CA 1
ATOM 1249 C C . THR A 1 162 ? 12.032 -7.687 -29.827 1.00 59.62 162 THR A C 1
ATOM 1251 O O . THR A 1 162 ? 11.027 -7.253 -30.385 1.00 59.62 162 THR A O 1
ATOM 1254 N N . SER A 1 163 ? 12.614 -8.818 -30.229 1.00 58.22 163 SER A N 1
ATOM 1255 C CA . SER A 1 163 ? 12.133 -9.690 -31.305 1.00 58.22 163 SER A CA 1
ATOM 1256 C C . SER A 1 163 ? 11.374 -10.936 -30.822 1.00 58.22 163 SER A C 1
ATOM 1258 O O . SER A 1 163 ? 10.715 -11.590 -31.635 1.00 58.22 163 SER A O 1
ATOM 1260 N N . ASP A 1 164 ? 11.407 -11.261 -29.526 1.00 72.19 164 ASP A N 1
ATOM 1261 C CA . ASP A 1 164 ? 10.784 -12.468 -28.983 1.00 72.19 164 ASP A CA 1
ATOM 1262 C C . ASP A 1 164 ? 9.332 -12.213 -28.546 1.00 72.19 164 ASP A C 1
ATOM 1264 O O . ASP A 1 164 ? 9.012 -11.910 -27.393 1.00 72.19 164 ASP A O 1
ATOM 1268 N N . LYS A 1 165 ? 8.423 -12.371 -29.512 1.00 75.00 165 LYS A N 1
ATOM 1269 C CA . LYS A 1 165 ? 6.971 -12.244 -29.314 1.00 75.00 165 LYS A CA 1
ATOM 1270 C C . LYS A 1 165 ? 6.394 -13.287 -28.349 1.00 75.00 165 LYS A C 1
ATOM 1272 O O . LYS A 1 165 ? 5.332 -13.045 -27.779 1.00 75.00 165 LYS A O 1
ATOM 1277 N N . LEU A 1 166 ? 7.048 -14.440 -28.188 1.00 75.75 166 LEU A N 1
ATOM 1278 C CA . LEU A 1 166 ? 6.613 -15.506 -27.281 1.00 75.75 166 LEU A CA 1
ATOM 1279 C C . LEU A 1 166 ? 6.957 -15.147 -25.836 1.00 75.75 166 LEU A C 1
ATOM 1281 O O . LEU A 1 166 ? 6.105 -15.286 -24.961 1.00 75.75 166 LEU A O 1
ATOM 1285 N N . CYS A 1 167 ? 8.154 -14.607 -25.608 1.00 68.44 167 CYS A N 1
ATOM 1286 C CA . CYS A 1 167 ? 8.555 -14.078 -24.308 1.00 68.44 167 CYS A CA 1
ATOM 1287 C C . CYS A 1 167 ? 7.643 -12.922 -23.867 1.00 68.44 167 CYS A C 1
ATOM 1289 O O . CYS A 1 167 ? 7.089 -12.971 -22.769 1.00 68.44 167 CYS A O 1
ATOM 1291 N N . LEU A 1 168 ? 7.401 -11.939 -24.748 1.00 66.12 168 LEU A N 1
ATOM 1292 C CA . LEU A 1 168 ? 6.508 -10.803 -24.468 1.00 66.12 168 LEU A CA 1
ATOM 1293 C C . LEU A 1 168 ? 5.090 -11.267 -24.091 1.00 66.12 168 LEU A C 1
ATOM 1295 O O . LEU A 1 168 ? 4.501 -10.773 -23.132 1.00 66.12 168 LEU A O 1
ATOM 1299 N N . LYS A 1 169 ? 4.549 -12.251 -24.823 1.00 66.56 169 LYS A N 1
ATOM 1300 C CA . LYS A 1 169 ? 3.217 -12.809 -24.560 1.00 66.56 169 LYS A CA 1
ATOM 1301 C C . LYS A 1 169 ? 3.152 -13.545 -23.218 1.00 66.56 169 LYS A C 1
ATOM 1303 O O . LYS A 1 169 ? 2.185 -13.353 -22.490 1.00 66.56 169 LYS A O 1
ATOM 1308 N N . SER A 1 170 ? 4.167 -14.346 -22.889 1.00 63.06 170 SER A N 1
ATOM 1309 C CA . SER A 1 170 ? 4.239 -15.084 -21.620 1.00 63.06 170 SER A CA 1
ATOM 1310 C C . SER A 1 170 ? 4.410 -14.167 -20.407 1.00 63.06 170 SER A C 1
ATOM 1312 O O . SER A 1 170 ? 3.859 -14.448 -19.342 1.00 63.06 170 SER A O 1
ATOM 1314 N N . PHE A 1 171 ? 5.145 -13.060 -20.552 1.00 62.53 171 PHE A N 1
ATOM 1315 C CA . PHE A 1 171 ? 5.289 -12.065 -19.489 1.00 62.53 171 PHE A CA 1
ATOM 1316 C C . PHE A 1 171 ? 3.984 -11.302 -19.244 1.00 62.53 171 PHE A C 1
ATOM 1318 O O . PHE A 1 171 ? 3.544 -11.213 -18.100 1.00 62.53 171 PHE A O 1
ATOM 1325 N N . ASN A 1 172 ? 3.317 -10.845 -20.308 1.00 55.91 172 ASN A N 1
ATOM 1326 C CA . ASN A 1 172 ? 2.027 -10.160 -20.194 1.00 55.91 172 ASN A CA 1
ATOM 1327 C C . ASN A 1 172 ? 0.944 -11.043 -19.559 1.00 55.91 172 ASN A C 1
ATOM 1329 O O . ASN A 1 172 ? 0.128 -10.533 -18.805 1.00 55.91 172 ASN A O 1
ATOM 1333 N N . SER A 1 173 ? 0.962 -12.359 -19.799 1.00 55.03 173 SER A N 1
ATOM 1334 C CA . SER A 1 173 ? 0.034 -13.295 -19.146 1.00 55.03 173 SER A CA 1
ATOM 1335 C C . SER A 1 173 ? 0.399 -13.647 -17.698 1.00 55.03 173 SER A C 1
ATOM 1337 O O . SER A 1 173 ? -0.402 -14.264 -17.009 1.00 55.03 173 SER A O 1
ATOM 1339 N N . SER A 1 174 ? 1.615 -13.326 -17.239 1.00 47.34 174 SER A N 1
ATOM 1340 C CA . SER A 1 174 ? 2.092 -13.671 -15.886 1.00 47.34 174 SER A CA 1
ATOM 1341 C C . SER A 1 174 ? 1.983 -12.508 -14.890 1.00 47.34 174 SER A C 1
ATOM 1343 O O . SER A 1 174 ? 2.041 -12.745 -13.686 1.00 47.34 174 SER A O 1
ATOM 1345 N N . ILE A 1 175 ? 1.842 -11.269 -15.383 1.00 50.69 175 ILE A N 1
ATOM 1346 C CA . ILE A 1 175 ? 1.667 -10.035 -14.587 1.00 50.69 175 ILE A CA 1
ATOM 1347 C C . ILE A 1 175 ? 0.284 -9.399 -14.852 1.00 50.69 175 ILE A C 1
ATOM 1349 O O . ILE A 1 175 ? 0.061 -8.206 -14.647 1.00 50.69 175 ILE A O 1
ATOM 1353 N N . GLU A 1 176 ? -0.695 -10.189 -15.295 1.00 50.97 176 GLU A N 1
ATOM 1354 C CA . GLU A 1 176 ? -2.075 -9.883 -14.912 1.00 50.97 176 GLU A CA 1
ATOM 1355 C C . GLU A 1 176 ? -2.113 -9.970 -13.384 1.00 50.97 176 GLU A C 1
ATOM 1357 O O . GLU A 1 176 ? -1.609 -10.929 -12.804 1.00 50.97 176 GLU A O 1
ATOM 1362 N N . ILE A 1 177 ? -2.604 -8.933 -12.709 1.00 50.62 177 ILE A N 1
ATOM 1363 C CA . ILE A 1 177 ? -2.692 -8.901 -11.246 1.00 50.62 177 ILE A CA 1
ATOM 1364 C C . ILE A 1 177 ? -3.683 -9.990 -10.833 1.00 50.62 177 ILE A C 1
ATOM 1366 O O . ILE A 1 177 ? -4.889 -9.766 -10.774 1.00 50.62 177 ILE A O 1
ATOM 1370 N N . VAL A 1 178 ? -3.185 -11.199 -10.595 1.00 44.19 178 VAL A N 1
ATOM 1371 C CA . VAL A 1 178 ? -4.028 -12.366 -10.347 1.00 44.19 178 VAL A CA 1
ATOM 1372 C C . VAL A 1 178 ? -4.650 -12.235 -8.954 1.00 44.19 178 VAL A C 1
ATOM 1374 O O . VAL A 1 178 ? -3.966 -12.390 -7.942 1.00 44.19 178 VAL A O 1
ATOM 1377 N N . GLY A 1 179 ? -5.949 -11.926 -8.889 1.00 50.50 179 GLY A N 1
ATOM 1378 C CA . GLY A 1 179 ? -6.733 -11.921 -7.650 1.00 50.50 179 GLY A CA 1
ATOM 1379 C C . GLY A 1 179 ? -7.864 -10.889 -7.626 1.00 50.50 179 GLY A C 1
ATOM 1380 O O . GLY A 1 179 ? -8.161 -10.245 -8.624 1.00 50.50 179 GLY A O 1
ATOM 1381 N N . VAL A 1 180 ? -8.464 -10.691 -6.445 1.00 50.78 180 VAL A N 1
ATOM 1382 C CA . VAL A 1 180 ? -9.553 -9.717 -6.201 1.00 50.78 180 VAL A CA 1
ATOM 1383 C C . VAL A 1 180 ? -9.184 -8.304 -6.675 1.00 50.78 180 VAL A C 1
ATOM 1385 O O . VAL A 1 180 ? -10.041 -7.565 -7.135 1.00 50.78 180 VAL A O 1
ATOM 1388 N N . LEU A 1 181 ? -7.901 -7.940 -6.611 1.00 54.12 181 LEU A N 1
ATOM 1389 C CA . LEU A 1 181 ? -7.392 -6.670 -7.125 1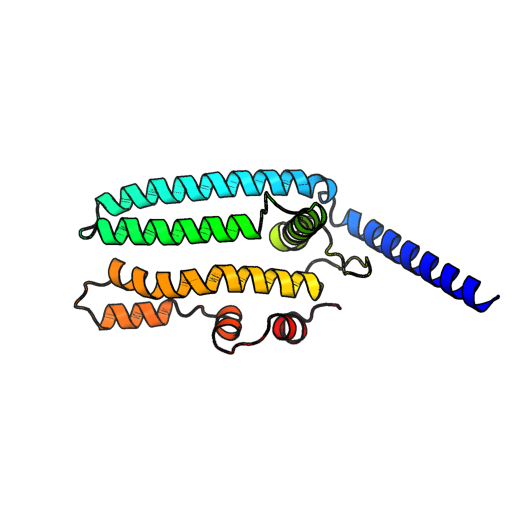.00 54.12 181 LEU A CA 1
ATOM 1390 C C . LEU A 1 181 ? -7.478 -6.556 -8.650 1.00 54.12 181 LEU A C 1
ATOM 1392 O O . LEU A 1 181 ? -7.868 -5.501 -9.132 1.00 54.12 181 LEU A O 1
ATOM 1396 N N . GLY A 1 182 ? -7.186 -7.625 -9.396 1.00 58.59 182 GLY A N 1
ATOM 1397 C CA . GLY A 1 182 ? -7.426 -7.672 -10.840 1.00 58.59 182 GLY A CA 1
ATOM 1398 C C . GLY A 1 182 ? -8.906 -7.482 -11.155 1.00 58.59 182 GLY A C 1
ATOM 1399 O O . GLY A 1 182 ? -9.250 -6.614 -11.944 1.00 58.59 182 GLY A O 1
ATOM 1400 N N . ASP A 1 183 ? -9.794 -8.169 -10.429 1.00 57.97 183 ASP A N 1
ATOM 1401 C CA . ASP A 1 183 ? -11.243 -8.027 -10.619 1.00 57.97 183 ASP A CA 1
ATOM 1402 C C . ASP A 1 183 ? -11.764 -6.609 -10.326 1.00 57.97 183 ASP A C 1
ATOM 1404 O O . ASP A 1 183 ? -12.706 -6.169 -10.984 1.00 57.97 183 ASP A O 1
ATOM 1408 N N . ILE A 1 184 ? -11.198 -5.901 -9.343 1.00 59.75 184 ILE A N 1
ATOM 1409 C CA . ILE A 1 184 ? -11.544 -4.500 -9.025 1.00 59.75 184 ILE A CA 1
ATOM 1410 C C . ILE A 1 184 ? -11.060 -3.563 -10.126 1.00 59.75 184 ILE A C 1
ATOM 1412 O O . ILE A 1 184 ? -11.792 -2.673 -10.556 1.00 59.75 184 ILE A O 1
ATOM 1416 N N . LEU A 1 185 ? -9.826 -3.777 -10.578 1.00 59.34 185 LEU A N 1
ATOM 1417 C CA . LEU A 1 185 ? -9.166 -2.946 -11.575 1.00 59.34 185 LEU A CA 1
ATOM 1418 C C . LEU A 1 185 ? -9.739 -3.154 -12.984 1.00 59.34 185 LEU A C 1
ATOM 1420 O O . LEU A 1 185 ? -9.786 -2.197 -13.751 1.00 59.34 185 LEU A O 1
ATOM 1424 N N . GLU A 1 186 ? -10.190 -4.367 -13.312 1.00 59.25 186 GLU A N 1
ATOM 1425 C CA . GLU A 1 186 ? -10.740 -4.732 -14.624 1.00 59.25 186 GLU A CA 1
ATOM 1426 C C . GLU A 1 186 ? -12.261 -4.566 -14.726 1.00 59.25 186 GLU A C 1
ATOM 1428 O O . GLU A 1 186 ? -12.751 -4.205 -15.793 1.00 59.25 186 GLU A O 1
ATOM 1433 N N . ASN A 1 187 ? -13.026 -4.807 -13.651 1.00 57.06 187 ASN A N 1
ATOM 1434 C CA . ASN A 1 187 ? -14.497 -4.759 -13.707 1.00 57.06 187 ASN A CA 1
ATOM 1435 C C . ASN A 1 187 ? -15.108 -3.444 -13.196 1.00 57.06 187 ASN A C 1
ATOM 1437 O O . ASN A 1 187 ? -16.319 -3.407 -12.975 1.00 57.06 187 ASN A O 1
ATOM 1441 N N . GLU A 1 188 ? -14.304 -2.401 -12.948 1.00 56.66 188 GLU A N 1
ATOM 1442 C CA . GLU A 1 188 ? -14.755 -1.117 -12.372 1.00 56.66 188 GLU A CA 1
ATOM 1443 C C . GLU A 1 188 ? -15.616 -1.282 -11.103 1.00 56.66 188 GLU A C 1
ATOM 1445 O O . GLU A 1 188 ? -16.461 -0.441 -10.786 1.00 56.66 188 GLU A O 1
ATOM 1450 N N . LYS A 1 189 ? -15.444 -2.384 -10.359 1.00 65.06 189 LYS A N 1
ATOM 1451 C CA . LYS A 1 189 ? -16.196 -2.584 -9.118 1.00 65.06 189 LYS A CA 1
ATOM 1452 C C . LYS A 1 189 ? -15.756 -1.506 -8.148 1.00 65.06 189 LYS A C 1
ATOM 1454 O O . LYS A 1 189 ? -14.572 -1.418 -7.824 1.00 65.06 189 LYS A O 1
ATOM 1459 N N . ASN A 1 190 ? -16.702 -0.690 -7.691 1.00 80.06 190 ASN A N 1
ATOM 1460 C CA . ASN A 1 190 ? -16.366 0.348 -6.735 1.00 80.06 190 ASN A CA 1
ATOM 1461 C C . ASN A 1 190 ? -15.850 -0.312 -5.433 1.00 80.06 190 ASN A C 1
ATOM 1463 O O . ASN A 1 190 ? -16.238 -1.434 -5.076 1.00 80.06 190 ASN A O 1
ATOM 1467 N N . SER A 1 191 ? -14.946 0.371 -4.733 1.00 82.38 191 SER A N 1
ATOM 1468 C CA . SER A 1 191 ? -14.341 -0.135 -3.496 1.00 82.38 191 SER A CA 1
ATOM 1469 C C . SER A 1 191 ? -15.385 -0.470 -2.425 1.00 82.38 191 SER A C 1
ATOM 1471 O O . SER A 1 191 ? -15.217 -1.429 -1.673 1.00 82.38 191 SER A O 1
ATOM 1473 N N . GLU A 1 192 ? -16.500 0.260 -2.392 1.00 85.69 192 GLU A N 1
ATOM 1474 C CA . GLU A 1 192 ? -17.595 0.038 -1.448 1.00 85.69 192 GLU A CA 1
ATOM 1475 C C . GLU A 1 192 ? -18.281 -1.326 -1.662 1.00 85.69 192 GLU A C 1
ATOM 1477 O O . GLU A 1 192 ? -18.504 -2.066 -0.701 1.00 85.69 192 GLU A O 1
ATOM 1482 N N . ASP A 1 193 ? -18.555 -1.714 -2.905 1.00 84.62 193 ASP A N 1
ATOM 1483 C CA . ASP A 1 193 ? -19.191 -2.978 -3.270 1.00 84.62 193 ASP A CA 1
ATOM 1484 C C . ASP A 1 193 ? -18.299 -4.159 -2.908 1.00 84.62 193 ASP A C 1
ATOM 1486 O O . ASP A 1 193 ? -18.781 -5.189 -2.430 1.00 84.62 193 ASP A O 1
ATOM 1490 N N . VAL A 1 194 ? -16.989 -4.020 -3.097 1.00 83.00 194 VAL A N 1
ATOM 1491 C CA . VAL A 1 194 ? -16.015 -5.039 -2.692 1.00 83.00 194 VAL A CA 1
ATOM 1492 C C . VAL A 1 194 ? -16.005 -5.165 -1.177 1.00 83.00 194 VAL A C 1
ATOM 1494 O O . VAL A 1 194 ? -16.104 -6.273 -0.641 1.00 83.00 194 VAL A O 1
ATOM 1497 N N . CYS A 1 195 ? -15.930 -4.039 -0.476 1.00 86.50 195 CYS A N 1
ATOM 1498 C CA . CYS A 1 195 ? -15.913 -4.026 0.975 1.00 86.50 195 CYS A CA 1
ATOM 1499 C C . CYS A 1 195 ? -17.179 -4.650 1.563 1.00 86.50 195 CYS A C 1
ATOM 1501 O O . CYS A 1 195 ? -17.094 -5.488 2.462 1.00 86.50 195 CYS A O 1
ATOM 1503 N N . ARG A 1 196 ? -18.356 -4.326 1.023 1.00 88.56 196 ARG A N 1
ATOM 1504 C CA . ARG A 1 196 ? -19.634 -4.854 1.517 1.00 88.56 196 ARG A CA 1
ATOM 1505 C C . ARG A 1 196 ? -19.853 -6.318 1.149 1.00 88.56 196 ARG A C 1
ATOM 1507 O O . ARG A 1 196 ? -20.280 -7.098 1.995 1.00 88.56 196 ARG A O 1
ATOM 1514 N N . ASN A 1 197 ? -19.563 -6.708 -0.090 1.00 82.38 197 ASN A N 1
ATOM 1515 C CA . ASN A 1 197 ? -19.976 -8.017 -0.603 1.00 82.38 197 ASN A CA 1
ATOM 1516 C C . ASN A 1 197 ? -18.890 -9.095 -0.482 1.00 82.38 197 ASN A C 1
ATOM 1518 O O . ASN A 1 197 ? -19.218 -10.273 -0.323 1.00 82.38 197 ASN A O 1
ATOM 1522 N N . VAL A 1 198 ? -17.611 -8.711 -0.541 1.00 80.06 198 VAL A N 1
ATOM 1523 C CA . VAL A 1 198 ? -16.470 -9.641 -0.486 1.00 80.06 198 VAL A CA 1
ATOM 1524 C C . VAL A 1 198 ? -15.856 -9.653 0.906 1.00 80.06 198 VAL A C 1
ATOM 1526 O O . VAL A 1 198 ? -15.827 -10.702 1.549 1.00 80.06 198 VAL A O 1
ATOM 1529 N N . VAL A 1 199 ? -15.414 -8.488 1.390 1.00 80.69 199 VAL A N 1
ATOM 1530 C CA . VAL A 1 199 ? -14.797 -8.357 2.724 1.00 80.69 199 VAL A CA 1
ATOM 1531 C C . VAL A 1 199 ? -15.845 -8.497 3.831 1.00 80.69 199 VAL A C 1
ATOM 1533 O O . VAL A 1 199 ? -15.521 -8.937 4.930 1.00 80.69 199 VAL A O 1
ATOM 1536 N N . LYS A 1 200 ? -17.115 -8.193 3.523 1.00 87.69 200 LYS A N 1
ATOM 1537 C CA . LYS A 1 200 ? -18.233 -8.170 4.479 1.00 87.69 200 LYS A CA 1
ATOM 1538 C C . LYS A 1 200 ? -17.943 -7.224 5.640 1.00 87.69 200 LYS A C 1
ATOM 1540 O O . LYS A 1 200 ? -18.065 -7.588 6.809 1.00 87.69 200 LYS A O 1
ATOM 1545 N N . CYS A 1 201 ? -17.524 -6.014 5.281 1.00 86.50 201 CYS A N 1
ATOM 1546 C CA . CYS A 1 201 ? -17.252 -4.945 6.223 1.00 86.50 201 CYS A CA 1
ATOM 1547 C C . CYS A 1 201 ? -18.479 -4.615 7.083 1.00 86.50 201 CYS A C 1
ATOM 1549 O O . CYS A 1 201 ? -19.632 -4.783 6.671 1.00 86.50 201 CYS A O 1
ATOM 1551 N N . ILE A 1 202 ? -18.212 -4.129 8.288 1.00 87.81 202 ILE A N 1
ATOM 1552 C CA . ILE A 1 202 ? -19.224 -3.664 9.230 1.00 87.81 202 ILE A CA 1
ATOM 1553 C C . ILE A 1 202 ? -19.431 -2.174 8.965 1.00 87.81 202 ILE A C 1
ATOM 1555 O O . ILE A 1 202 ? -18.455 -1.427 8.886 1.00 87.81 202 ILE A O 1
ATOM 1559 N N . ALA A 1 203 ? -20.690 -1.784 8.753 1.00 82.44 203 ALA A N 1
ATOM 1560 C CA . ALA A 1 203 ? -21.069 -0.384 8.590 1.00 82.44 203 ALA A CA 1
ATOM 1561 C C . ALA A 1 203 ? -20.705 0.403 9.849 1.00 82.44 203 ALA A C 1
ATOM 1563 O O . ALA A 1 203 ? -21.039 -0.105 10.949 1.00 82.44 203 ALA A O 1
#

Solvent-accessible surface area (backbone atoms only — not comparable to full-atom values): 11202 Å² total; per-residue (Å²): 115,69,69,62,54,52,51,50,51,50,51,53,51,49,53,51,50,25,54,52,51,39,58,63,48,38,79,78,25,82,51,34,91,46,37,65,60,54,49,54,51,49,49,51,50,50,55,52,50,54,53,51,49,54,55,54,50,55,58,52,25,74,76,42,94,59,34,69,62,40,54,51,54,51,52,52,54,48,54,38,54,52,48,45,42,46,67,62,52,52,89,75,73,57,72,65,60,45,49,52,36,50,50,48,41,28,25,72,72,66,62,29,31,69,39,63,32,98,88,54,40,55,42,60,92,94,55,44,32,37,65,57,41,20,54,51,44,48,51,51,49,66,45,43,58,65,46,47,60,49,46,62,62,45,52,34,65,74,80,21,63,99,81,42,66,65,51,38,50,54,43,55,71,67,66,52,59,86,53,74,66,33,51,34,72,74,64,70,51,52,45,59,58,45,20,52,73,70,71,55,30,45,123

Mean predicted aligned error: 12.08 Å

pLDDT: mean 72.7, std 15.73, range [24.55, 90.94]

Foldseek 3Di:
DVVVVVVVVVLVVLVVVQVVQQVVCCVVQVCLVVLVVVLVVVLVVLVVVLVVQLVVQLVVLVVDPCSVLSNVLNVLVSVLSVLLSCLLRPPDDPPVSNVLSSLLCVCPVVVNHFRAEPSSHTDDRLAAALVSQLSVLVSVCVSCVVSLVVCLVRVLVRVPPPPPPVSNVVSNVVSCVPDPNSCCNVVVPRSSCCCCPPSVHDD